Protein AF-A0A810NI37-F1 (afdb_monomer)

Secondary structure (DSSP, 8-state):
--HHHHHHHHHHHHHHHH-GGGB-SS---HHHHHHHHIIIIIHH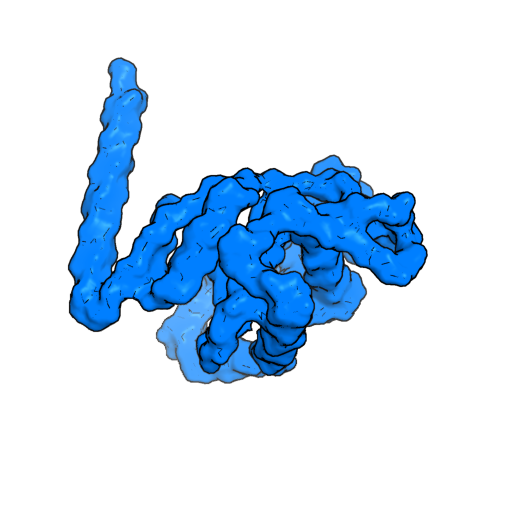HHHHH-HHHHHHHHHHHHTTHHHHHHHHHHHHHHHHHHTT--TTT--GGG-EE--SS--TT--SS-EEHHHHHHHHHHIIIIIS---HHHHHHHTTTB-HHHHHHTHHHHHHIIIII--TTTSHHHHHHHHHHHHHHTS---SS-GGGHHHHTTTTS-SEEEES-HHHHHHHHHHGGG-SS---EEEEPPSTTHHHHHHHHHHHHHHHHHHHHHHTT--

pLDDT: mean 89.7, std 9.44, range [50.38, 98.44]

Sequence (263 aa):
MPEAFVEAEDLRGEITRLHPEWLVARPDTRDWHQNRSDWLSGFWRRVRRETDSMAKIVSKVDNGALDRARGESKVARSTARELGHTMQALRLETARAWYTHEVDGWDGEPFDAWRGFGEVHWRQALIQRQSQTALDWLEPWVDLNRVRAEHPGWIAFWTRECLMERLPREWLRWAMSEVQALRKVTPGTPVDNQIATYLIDYDVFVTGDRAFAECVEVIRPHSPASLATTSVSPAGDGAVDHLLGLFEKSARQQHERCQLLVP

Radius of gyration: 20.42 Å; Cα contacts (8 Å, |Δi|>4): 264; chains: 1; bounding box: 56×49×49 Å

Solvent-accessible surface area (backbone atoms only — not comparable to full-atom values): 14800 Å² total; per-residue (Å²): 132,59,61,59,48,59,47,35,49,31,51,49,53,48,38,57,73,77,42,55,85,39,41,41,95,77,54,68,52,65,65,42,52,49,51,51,51,31,63,76,44,51,50,57,52,42,44,74,75,37,44,73,61,43,52,54,51,52,60,58,70,47,68,59,48,69,59,50,44,48,51,52,46,52,50,49,25,50,53,38,54,76,71,64,56,42,91,88,68,60,50,79,90,75,37,64,36,71,74,97,59,96,51,73,45,59,91,84,65,74,26,53,34,45,32,55,52,44,46,54,53,50,41,40,24,60,76,66,57,72,27,68,70,47,36,61,60,35,50,41,49,36,35,63,66,54,44,60,75,39,43,34,56,55,40,29,39,40,60,67,67,62,51,60,74,56,32,43,43,52,43,39,37,42,53,42,48,59,54,54,30,71,48,81,88,58,95,67,66,74,66,57,44,57,61,52,46,50,32,66,80,40,74,67,41,79,37,74,51,60,70,60,50,54,47,51,63,68,47,52,89,72,48,74,54,71,62,27,48,77,41,77,42,58,76,70,76,55,29,57,60,50,51,54,54,49,51,54,52,50,53,50,54,51,50,53,54,57,59,76,72,61,134

Foldseek 3Di:
DALLQVLLVLVLVLCCVPPVVQWDPQFDCPLVVVVVVCVVPVLVVCCVVPVVVSVVVVVVVCVCVQVVLVVVLQVLLVVCVVVVHDLVNDDQPPAWDFDPDDDQLDPRDIARPLLVQVLVVCCCCQVVVVPPSNCSNNVSTGNSVVCNVVVSVSVNCSRPNDDCLSSLLSSQLVQLSNLSSNDPDDVPTSCCSSVRSCQQVDQADEECDPSSLVSCVSCQVVGSGHGHDYDHADDDPSNVVVVVVVVVVVVVVVVVVVVVPDD

Mean predicted aligned error: 5.94 Å

Structure (mmCIF, N/CA/C/O backbone):
data_AF-A0A810NI37-F1
#
_entry.id   AF-A0A810NI37-F1
#
loop_
_atom_site.group_PDB
_atom_site.id
_atom_site.type_symbol
_atom_site.label_atom_id
_atom_site.label_alt_id
_atom_site.label_comp_id
_atom_site.label_asym_id
_atom_site.label_entity_id
_atom_site.label_seq_id
_atom_site.pdbx_PDB_ins_code
_atom_site.Cartn_x
_atom_site.Cartn_y
_atom_site.Cartn_z
_atom_site.occupancy
_atom_site.B_iso_or_equiv
_atom_site.auth_seq_id
_atom_site.auth_comp_id
_atom_site.auth_asym_id
_atom_site.auth_atom_id
_atom_site.pdbx_PDB_model_num
ATOM 1 N N . MET A 1 1 ? -5.753 -11.873 6.466 1.00 84.00 1 MET A N 1
ATOM 2 C CA . MET A 1 1 ? -4.414 -11.910 5.829 1.00 84.00 1 MET A CA 1
ATOM 3 C C . MET A 1 1 ? -3.649 -10.668 6.263 1.00 84.00 1 MET A C 1
ATOM 5 O O . MET A 1 1 ? -4.343 -9.766 6.713 1.00 84.00 1 MET A O 1
ATOM 9 N N . PRO A 1 2 ? -2.303 -10.628 6.220 1.00 87.25 2 PRO A N 1
ATOM 10 C CA . PRO A 1 2 ? -1.564 -9.392 6.475 1.00 87.25 2 PRO A CA 1
ATOM 11 C C . PRO A 1 2 ? -1.761 -8.392 5.326 1.00 87.25 2 PRO A C 1
ATOM 13 O O . PRO A 1 2 ? -2.183 -8.769 4.232 1.00 87.25 2 PRO A O 1
ATOM 16 N N . GLU A 1 3 ? -1.430 -7.130 5.565 1.00 89.06 3 GLU A N 1
ATOM 17 C CA . GLU A 1 3 ? -1.641 -6.009 4.647 1.00 89.06 3 GLU A CA 1
ATOM 18 C C . GLU A 1 3 ? -0.725 -6.157 3.436 1.00 89.06 3 GLU A C 1
ATOM 20 O O . GLU A 1 3 ? -1.176 -6.120 2.294 1.00 89.06 3 GLU A O 1
ATOM 25 N N . ALA A 1 4 ? 0.536 -6.515 3.699 1.00 90.69 4 ALA A N 1
ATOM 26 C CA . ALA A 1 4 ? 1.530 -6.786 2.675 1.00 90.69 4 ALA A CA 1
ATOM 27 C C . ALA A 1 4 ? 1.094 -7.908 1.721 1.00 90.69 4 ALA A C 1
ATOM 29 O O . ALA A 1 4 ? 1.493 -7.903 0.564 1.00 90.69 4 ALA A O 1
ATOM 30 N N . PHE A 1 5 ? 0.263 -8.856 2.178 1.00 94.06 5 PHE A N 1
ATOM 31 C CA . PHE A 1 5 ? -0.294 -9.888 1.302 1.00 94.06 5 PHE A CA 1
ATOM 32 C C . PHE A 1 5 ? -1.334 -9.313 0.342 1.00 94.06 5 PHE A C 1
ATOM 34 O O . PHE A 1 5 ? -1.270 -9.577 -0.851 1.00 94.06 5 PHE A O 1
ATOM 41 N N . VAL A 1 6 ? -2.316 -8.561 0.846 1.00 94.31 6 VAL A N 1
ATOM 42 C CA . VAL A 1 6 ? -3.407 -8.061 -0.009 1.00 94.31 6 VAL A CA 1
ATOM 43 C C . VAL A 1 6 ? -2.916 -7.004 -0.997 1.00 94.31 6 VAL A C 1
ATOM 45 O O . VAL A 1 6 ? -3.396 -6.937 -2.120 1.00 94.31 6 VAL A O 1
ATOM 48 N N . GLU A 1 7 ? -1.904 -6.231 -0.622 1.00 95.00 7 GLU A N 1
ATOM 49 C CA . GLU A 1 7 ? -1.256 -5.270 -1.519 1.00 95.00 7 GLU A CA 1
ATOM 50 C C . GLU A 1 7 ? -0.345 -5.947 -2.539 1.00 95.00 7 GLU A C 1
ATOM 52 O O . GLU A 1 7 ? -0.325 -5.552 -3.703 1.00 95.00 7 GLU A O 1
ATOM 57 N N . ALA A 1 8 ? 0.374 -6.997 -2.125 1.00 96.44 8 ALA A N 1
ATOM 58 C CA . ALA A 1 8 ? 1.094 -7.857 -3.053 1.00 96.44 8 ALA A CA 1
ATOM 59 C C . ALA A 1 8 ? 0.143 -8.467 -4.087 1.00 96.44 8 ALA A C 1
ATOM 61 O O . ALA A 1 8 ? 0.497 -8.551 -5.257 1.00 96.44 8 ALA A O 1
ATOM 62 N N . GLU A 1 9 ? -1.067 -8.863 -3.693 1.00 96.75 9 GLU A N 1
ATOM 63 C CA . GLU A 1 9 ? -2.060 -9.392 -4.629 1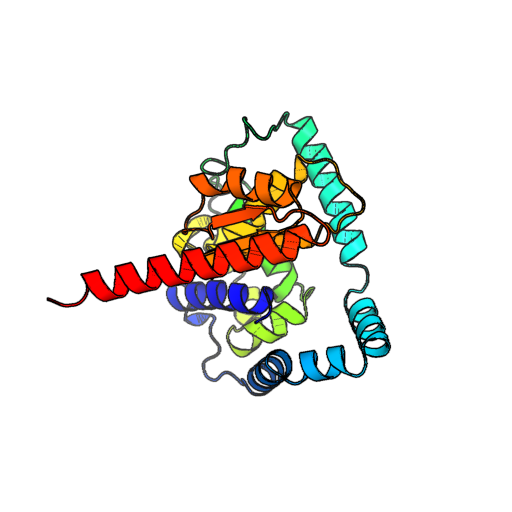.00 96.75 9 GLU A CA 1
ATOM 64 C C . GLU A 1 9 ? -2.543 -8.337 -5.637 1.00 96.75 9 GLU A C 1
ATOM 66 O O . GLU A 1 9 ? -2.630 -8.659 -6.824 1.00 96.75 9 GLU A O 1
ATOM 71 N N . ASP A 1 10 ? -2.785 -7.091 -5.210 1.00 97.75 10 ASP A N 1
ATOM 72 C CA . ASP A 1 10 ? -3.121 -5.985 -6.123 1.00 97.75 10 ASP A CA 1
ATOM 73 C C . ASP A 1 10 ? -1.982 -5.747 -7.132 1.00 97.75 10 ASP A C 1
ATOM 75 O O . ASP A 1 10 ? -2.203 -5.754 -8.348 1.00 97.75 10 ASP A O 1
ATOM 79 N N . LEU A 1 11 ? -0.740 -5.622 -6.643 1.00 98.12 11 LEU A N 1
ATOM 80 C CA . LEU A 1 11 ? 0.432 -5.4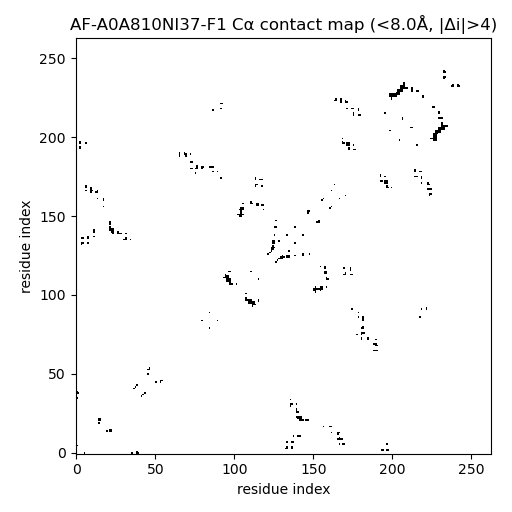08 -7.494 1.00 98.12 11 LEU A CA 1
ATOM 81 C C . LEU A 1 11 ? 0.676 -6.588 -8.442 1.00 98.12 11 LEU A C 1
ATOM 83 O O . LEU A 1 11 ? 0.909 -6.388 -9.632 1.00 98.12 11 LEU A O 1
ATOM 87 N N . ARG A 1 12 ? 0.584 -7.826 -7.948 1.00 98.06 12 ARG A N 1
ATOM 88 C CA . ARG A 1 12 ? 0.709 -9.039 -8.766 1.00 98.06 12 ARG A CA 1
ATOM 89 C C . ARG A 1 12 ? -0.361 -9.076 -9.850 1.00 98.06 12 ARG A C 1
ATOM 91 O O . ARG A 1 12 ? -0.058 -9.454 -10.982 1.00 98.06 12 ARG A O 1
ATOM 98 N N . GLY A 1 13 ? -1.597 -8.709 -9.515 1.00 98.31 13 GLY A N 1
ATOM 99 C CA . GLY A 1 13 ? -2.700 -8.621 -10.466 1.00 98.31 13 GLY A CA 1
ATOM 100 C C . GLY A 1 13 ? -2.400 -7.635 -11.592 1.00 98.31 13 GLY A C 1
ATOM 101 O O . GLY A 1 13 ? -2.583 -7.966 -12.765 1.00 98.31 13 GLY A O 1
ATOM 102 N N . GLU A 1 14 ? -1.867 -6.465 -11.250 1.00 98.44 14 GLU A N 1
ATOM 103 C CA . GLU A 1 14 ? -1.536 -5.435 -12.232 1.00 98.44 14 GLU A CA 1
ATOM 104 C C . GLU A 1 14 ? -0.299 -5.788 -13.077 1.00 98.44 14 GLU A C 1
ATOM 106 O O . GLU A 1 14 ? -0.329 -5.624 -14.297 1.00 98.44 14 GLU A O 1
ATOM 111 N N . ILE A 1 15 ? 0.740 -6.384 -12.479 1.00 98.44 15 ILE A N 1
ATOM 112 C CA . ILE A 1 15 ? 1.892 -6.939 -13.216 1.00 98.44 15 ILE A CA 1
ATOM 113 C C . ILE A 1 15 ? 1.429 -8.028 -14.183 1.00 98.44 15 ILE A C 1
ATOM 115 O O . ILE A 1 15 ? 1.815 -8.022 -15.344 1.00 98.44 15 ILE A O 1
ATOM 119 N N . THR A 1 16 ? 0.550 -8.935 -13.749 1.00 98.38 16 THR A N 1
ATOM 120 C CA . THR A 1 16 ? 0.019 -10.000 -14.618 1.00 98.38 16 THR A CA 1
ATOM 121 C C . THR A 1 16 ? -0.686 -9.434 -15.851 1.00 98.38 16 THR A C 1
ATOM 123 O O . THR A 1 16 ? -0.651 -10.044 -16.919 1.00 98.38 16 THR A O 1
ATOM 126 N N . ARG A 1 17 ? -1.337 -8.275 -15.709 1.00 98.38 17 ARG A N 1
ATOM 127 C CA . ARG A 1 17 ? -2.066 -7.609 -16.788 1.00 98.38 17 ARG A CA 1
ATOM 128 C C . ARG A 1 17 ? -1.142 -6.893 -17.774 1.00 98.38 17 ARG A C 1
ATOM 130 O O . ARG A 1 17 ? -1.424 -6.928 -18.969 1.00 98.38 17 ARG A O 1
ATOM 137 N N . LEU A 1 18 ? -0.124 -6.195 -17.273 1.00 98.31 18 LEU A N 1
ATOM 138 C CA . LEU A 1 18 ? 0.718 -5.292 -18.067 1.00 98.31 18 LEU A CA 1
ATOM 139 C C . LEU A 1 18 ? 2.035 -5.925 -18.515 1.00 98.31 18 LEU A C 1
ATOM 141 O O . LEU A 1 18 ? 2.408 -5.774 -19.672 1.00 98.31 18 LEU A O 1
ATOM 145 N N . HIS A 1 19 ? 2.679 -6.673 -17.621 1.00 97.81 19 HIS A N 1
ATOM 146 C CA . HIS A 1 19 ? 3.993 -7.281 -17.820 1.00 97.81 19 HIS A CA 1
ATOM 147 C C . HIS A 1 19 ? 3.977 -8.777 -17.484 1.00 97.81 19 HIS A C 1
ATOM 149 O O . HIS A 1 19 ? 4.653 -9.224 -16.548 1.00 97.81 19 HIS A O 1
ATOM 155 N N . PRO A 1 20 ? 3.200 -9.601 -18.214 1.00 97.69 20 PRO A N 1
ATOM 156 C CA . PRO A 1 20 ? 3.200 -11.048 -18.007 1.00 97.69 20 PRO A CA 1
ATOM 157 C C . PRO A 1 20 ? 4.595 -11.670 -18.190 1.00 97.69 20 PRO A C 1
ATOM 159 O O . PRO A 1 20 ? 4.879 -12.726 -17.627 1.00 97.69 20 PRO A O 1
ATOM 162 N N . GLU A 1 21 ? 5.488 -11.022 -18.937 1.00 97.38 21 GLU A N 1
ATOM 163 C CA . GLU A 1 21 ? 6.889 -11.401 -19.084 1.00 97.38 21 GLU A CA 1
ATOM 164 C C . GLU A 1 21 ? 7.692 -11.312 -17.781 1.00 97.38 21 GLU A C 1
ATOM 166 O O . GLU A 1 21 ? 8.689 -12.022 -17.654 1.00 97.38 21 GLU A O 1
ATOM 171 N N . TRP A 1 22 ? 7.273 -10.514 -16.796 1.00 98.00 22 TRP A N 1
ATOM 172 C CA . TRP A 1 22 ? 7.909 -10.463 -15.474 1.00 98.00 22 TRP A CA 1
ATOM 173 C C . TRP A 1 22 ? 7.471 -11.603 -14.556 1.00 98.00 22 TRP A C 1
ATOM 175 O O . TRP A 1 22 ? 7.992 -11.726 -13.451 1.00 98.00 22 TRP A O 1
ATOM 185 N N . LEU A 1 23 ? 6.525 -12.446 -14.971 1.00 98.19 23 LEU A N 1
ATOM 186 C CA . LEU A 1 23 ? 6.057 -13.552 -14.147 1.00 98.19 23 LEU A CA 1
ATOM 187 C C . LEU A 1 23 ? 6.980 -14.770 -14.239 1.00 98.19 23 LEU A C 1
ATOM 189 O O . LEU A 1 23 ? 7.476 -15.146 -15.304 1.00 98.19 23 LEU A O 1
ATOM 193 N N . VAL A 1 24 ? 7.142 -15.455 -13.108 1.00 97.75 24 VAL A N 1
ATOM 194 C CA . VAL A 1 24 ? 7.826 -16.748 -13.051 1.00 97.75 24 VAL A CA 1
ATOM 195 C C . VAL A 1 24 ? 6.930 -17.800 -13.710 1.00 97.75 24 VAL A C 1
ATOM 197 O O . VAL A 1 24 ? 5.846 -18.106 -13.222 1.00 97.75 24 VAL A O 1
ATOM 200 N N . ALA A 1 25 ? 7.392 -18.407 -14.807 1.00 95.81 25 ALA A N 1
ATOM 201 C CA . ALA A 1 25 ? 6.593 -19.373 -15.572 1.00 95.81 25 ALA A CA 1
ATOM 202 C C . ALA A 1 25 ? 6.178 -20.626 -14.769 1.00 95.81 25 ALA A C 1
ATOM 204 O O . ALA A 1 25 ? 5.170 -21.263 -15.076 1.00 95.81 25 ALA A O 1
ATOM 205 N N . ARG A 1 26 ? 6.981 -21.016 -13.771 1.00 96.12 26 ARG A N 1
ATOM 206 C CA . ARG A 1 26 ? 6.725 -22.146 -12.864 1.00 96.12 26 ARG A CA 1
ATOM 207 C C . ARG A 1 26 ? 7.079 -21.736 -11.431 1.00 96.12 26 ARG A C 1
ATOM 209 O O . ARG A 1 26 ? 8.202 -22.000 -11.004 1.00 96.12 26 ARG A O 1
ATOM 216 N N . PRO A 1 27 ? 6.167 -21.051 -10.726 1.00 96.31 27 PRO A N 1
ATOM 217 C CA . PRO A 1 27 ? 6.440 -20.515 -9.399 1.00 96.31 27 PRO A CA 1
ATOM 218 C C . PRO A 1 27 ? 6.606 -21.649 -8.377 1.00 96.31 27 PRO A C 1
ATOM 220 O O . PRO A 1 27 ? 5.827 -22.606 -8.373 1.00 96.31 27 PRO A O 1
ATOM 223 N N . ASP A 1 28 ? 7.601 -21.545 -7.493 1.00 96.12 28 ASP A N 1
ATOM 224 C CA . ASP A 1 28 ? 7.690 -22.400 -6.304 1.00 96.12 28 ASP A CA 1
ATOM 225 C C . ASP A 1 28 ? 6.909 -21.749 -5.162 1.00 96.12 28 ASP A C 1
ATOM 227 O O . ASP A 1 28 ? 7.369 -20.808 -4.520 1.00 96.12 28 ASP A O 1
ATOM 231 N N . THR A 1 29 ? 5.697 -22.239 -4.921 1.00 96.50 29 THR A N 1
ATOM 232 C CA . THR A 1 29 ? 4.759 -21.631 -3.969 1.00 96.50 29 THR A CA 1
ATOM 233 C C . THR A 1 29 ? 4.763 -22.306 -2.600 1.00 96.50 29 THR A C 1
ATOM 235 O O . THR A 1 29 ? 3.882 -22.032 -1.782 1.00 96.50 29 THR A O 1
ATOM 238 N N . ARG A 1 30 ? 5.721 -23.201 -2.314 1.00 96.62 30 ARG A N 1
ATOM 239 C CA . ARG A 1 30 ? 5.747 -23.963 -1.051 1.00 96.62 30 ARG A CA 1
ATOM 240 C C . ARG A 1 30 ? 5.801 -23.048 0.170 1.00 96.62 30 ARG A C 1
ATOM 242 O O . ARG A 1 30 ? 4.932 -23.154 1.037 1.00 96.62 30 ARG A O 1
ATOM 249 N N . ASP A 1 31 ? 6.750 -22.117 0.193 1.00 93.88 31 ASP A N 1
ATOM 250 C CA . ASP A 1 31 ? 6.914 -21.177 1.307 1.00 93.88 31 ASP A CA 1
ATOM 251 C C . ASP A 1 31 ? 5.742 -20.197 1.387 1.00 93.88 31 ASP A C 1
ATOM 253 O O . ASP A 1 31 ? 5.218 -19.944 2.469 1.00 93.88 31 ASP A O 1
ATOM 257 N N . TRP A 1 32 ? 5.224 -19.747 0.241 1.00 95.00 32 TRP A N 1
ATOM 258 C CA . TRP A 1 32 ? 4.013 -18.924 0.179 1.00 95.00 32 TRP A CA 1
ATOM 259 C C . TRP A 1 32 ? 2.812 -19.621 0.839 1.00 95.00 32 TRP A C 1
ATOM 261 O O . TRP A 1 32 ? 2.116 -19.036 1.675 1.00 95.00 32 TRP A O 1
ATOM 271 N N . HIS A 1 33 ? 2.572 -20.898 0.516 1.00 95.44 33 HIS A N 1
ATOM 272 C CA . HIS A 1 33 ? 1.480 -21.678 1.104 1.00 95.44 33 HIS A CA 1
ATOM 273 C C . HIS A 1 33 ? 1.700 -21.926 2.595 1.00 95.44 33 HIS A C 1
ATOM 275 O O . HIS A 1 33 ? 0.744 -21.847 3.374 1.00 95.44 33 HIS A O 1
ATOM 281 N N . GLN A 1 34 ? 2.943 -22.197 2.992 1.00 95.31 34 GLN A N 1
ATOM 282 C CA . GLN A 1 34 ? 3.316 -22.384 4.387 1.00 95.31 34 GLN A CA 1
ATOM 283 C C . GLN A 1 34 ? 3.070 -21.106 5.199 1.00 95.31 34 GLN A C 1
ATOM 285 O O . GLN A 1 34 ? 2.385 -21.164 6.222 1.00 95.31 34 GLN A O 1
ATOM 290 N N . ASN A 1 35 ? 3.532 -19.955 4.709 1.00 93.69 35 ASN A N 1
ATOM 291 C CA . ASN A 1 35 ? 3.336 -18.645 5.330 1.00 93.69 35 ASN A CA 1
ATOM 292 C C . ASN A 1 35 ? 1.852 -18.290 5.424 1.00 93.69 35 ASN A C 1
ATOM 294 O O . ASN A 1 35 ? 1.373 -17.863 6.474 1.00 93.69 35 ASN A O 1
ATOM 298 N N . ARG A 1 36 ? 1.080 -18.529 4.357 1.00 94.38 36 ARG A N 1
ATOM 299 C CA . ARG A 1 36 ? -0.370 -18.294 4.357 1.00 94.38 36 ARG A CA 1
ATOM 300 C C . ARG A 1 36 ? -1.092 -19.173 5.377 1.00 94.38 36 ARG A C 1
ATOM 302 O O . ARG A 1 36 ? -1.940 -18.680 6.118 1.00 94.38 36 ARG A O 1
ATOM 309 N N . SER A 1 37 ? -0.778 -20.465 5.421 1.00 94.69 37 SER A N 1
ATOM 310 C CA . SER A 1 37 ? -1.365 -21.410 6.380 1.00 94.69 37 SER A CA 1
ATOM 311 C C . SER A 1 37 ? -1.034 -21.030 7.826 1.00 94.69 37 SER A C 1
ATOM 313 O O . SER A 1 37 ? -1.914 -21.015 8.699 1.00 94.69 37 SER A O 1
ATOM 315 N N . ASP A 1 38 ? 0.226 -20.665 8.070 1.00 94.44 38 ASP A N 1
ATOM 316 C CA . ASP A 1 38 ? 0.683 -20.222 9.378 1.00 94.44 38 ASP A CA 1
ATOM 317 C C . ASP A 1 38 ? -0.011 -18.922 9.796 1.00 94.44 38 ASP A C 1
ATOM 319 O O . ASP A 1 38 ? -0.557 -18.858 10.897 1.00 94.44 38 ASP A O 1
ATOM 323 N N . TRP A 1 39 ? -0.120 -17.933 8.906 1.00 92.44 39 TRP A N 1
ATOM 324 C CA . TRP A 1 39 ? -0.838 -16.692 9.196 1.00 92.44 39 TRP A CA 1
ATOM 325 C C . TRP A 1 39 ? -2.316 -16.924 9.508 1.00 92.44 39 TRP A C 1
ATOM 327 O O . TRP A 1 39 ? -2.866 -16.292 10.403 1.00 92.44 39 TRP A O 1
ATOM 337 N N . LEU A 1 40 ? -2.988 -17.825 8.792 1.00 92.56 40 LEU A N 1
ATOM 338 C CA . LEU A 1 40 ? -4.412 -18.092 9.011 1.00 92.56 40 LEU A CA 1
ATOM 339 C C . LEU A 1 40 ? -4.694 -18.840 10.319 1.00 92.56 40 LEU A C 1
ATOM 341 O O . LEU A 1 40 ? -5.833 -18.831 10.785 1.00 92.56 40 LEU A O 1
ATOM 345 N N . SER A 1 41 ? -3.700 -19.502 10.919 1.00 92.00 41 SER A N 1
ATOM 346 C CA . SER A 1 41 ? -3.949 -20.351 12.088 1.00 92.00 41 SER A CA 1
ATOM 347 C C . SER A 1 41 ? -2.789 -20.445 13.080 1.00 92.00 41 SER A C 1
ATOM 349 O O . SER A 1 41 ? -2.980 -20.190 14.273 1.00 92.00 41 SER A O 1
ATOM 351 N N . GLY A 1 42 ? -1.600 -20.835 12.621 1.00 92.19 42 GLY A N 1
ATOM 352 C CA . GLY A 1 42 ? -0.440 -21.134 13.455 1.00 92.19 42 GLY A CA 1
ATOM 353 C C . GLY A 1 42 ? 0.051 -19.925 14.246 1.00 92.19 42 GLY A C 1
ATOM 354 O O . GLY A 1 42 ? 0.158 -20.005 15.472 1.00 92.19 42 GLY A O 1
ATOM 355 N N . PHE A 1 43 ? 0.264 -18.797 13.571 1.00 91.56 43 PHE A N 1
ATOM 356 C CA . PHE A 1 43 ? 0.707 -17.542 14.170 1.00 91.56 43 PHE A CA 1
ATOM 357 C C . PHE A 1 43 ? -0.226 -17.092 15.295 1.00 91.56 43 PHE A C 1
ATOM 359 O O . PHE A 1 43 ? 0.213 -16.941 16.434 1.00 91.56 43 PHE A O 1
ATOM 366 N N . TRP A 1 44 ? -1.530 -16.982 15.029 1.00 92.69 44 TRP A N 1
ATOM 367 C CA . TRP A 1 44 ? -2.507 -16.541 16.033 1.00 92.69 44 TRP A CA 1
ATOM 368 C C . TRP A 1 44 ? -2.632 -17.506 17.209 1.00 92.69 44 TRP A C 1
ATOM 370 O O . TRP A 1 44 ? -2.823 -17.084 18.350 1.00 92.69 44 TRP A O 1
ATOM 380 N N . ARG A 1 45 ? -2.472 -18.812 16.965 1.00 93.81 45 ARG A N 1
ATOM 381 C CA . ARG A 1 45 ? -2.426 -19.805 18.041 1.00 93.81 45 ARG A CA 1
ATOM 382 C C . ARG A 1 45 ? -1.210 -19.595 18.943 1.00 93.81 45 ARG A C 1
ATOM 384 O O . ARG A 1 45 ? -1.365 -19.702 20.159 1.00 93.81 45 ARG A O 1
ATOM 391 N N . ARG A 1 46 ? -0.037 -19.294 18.372 1.00 94.69 46 ARG A N 1
ATOM 392 C CA . ARG A 1 46 ? 1.176 -18.970 19.140 1.00 94.69 46 ARG A CA 1
ATOM 393 C C . ARG A 1 46 ? 1.015 -17.659 19.896 1.00 94.69 46 ARG A C 1
ATOM 395 O O . ARG A 1 46 ? 1.232 -17.652 21.097 1.00 94.69 46 ARG A O 1
ATOM 402 N N . VAL A 1 47 ? 0.525 -16.597 19.255 1.00 92.62 47 VAL A N 1
ATOM 403 C CA . VAL A 1 47 ? 0.249 -15.308 19.920 1.00 92.62 47 VAL A CA 1
ATOM 404 C C . VAL A 1 47 ? -0.683 -15.487 21.117 1.00 92.62 47 VAL A C 1
ATOM 406 O O . VAL A 1 47 ? -0.424 -14.931 22.174 1.00 92.62 47 VAL A O 1
ATOM 409 N N . ARG A 1 48 ? -1.725 -16.318 20.994 1.00 92.56 48 ARG A N 1
ATOM 410 C CA . ARG A 1 48 ? -2.664 -16.589 22.092 1.00 92.56 48 ARG A CA 1
ATOM 411 C C . ARG A 1 48 ? -2.052 -17.380 23.255 1.00 92.56 48 ARG A C 1
ATOM 413 O O . ARG A 1 48 ? -2.520 -17.242 24.381 1.00 92.56 48 ARG A O 1
ATOM 420 N N . ARG A 1 49 ? -1.101 -18.279 22.988 1.00 94.69 49 ARG A N 1
ATOM 421 C CA . ARG A 1 49 ? -0.541 -19.208 23.992 1.00 94.69 49 ARG A CA 1
ATOM 422 C C . ARG A 1 49 ? 0.784 -18.733 24.586 1.00 94.69 49 ARG A C 1
ATOM 424 O O . ARG A 1 49 ? 1.101 -19.093 25.711 1.00 94.69 49 ARG A O 1
ATOM 431 N N . GLU A 1 50 ? 1.546 -17.958 23.826 1.00 94.44 50 GLU A N 1
ATOM 432 C CA . GLU A 1 50 ? 2.943 -17.601 24.080 1.00 94.44 50 GLU A CA 1
ATOM 433 C C . GLU A 1 50 ? 3.164 -16.093 23.861 1.00 94.44 50 GLU A C 1
ATOM 435 O O . GLU A 1 50 ? 4.146 -15.679 23.241 1.00 94.44 50 GLU A O 1
ATOM 440 N N . THR A 1 51 ? 2.236 -15.264 24.352 1.00 92.06 51 THR A N 1
ATOM 441 C CA . THR A 1 51 ? 2.169 -13.813 24.102 1.00 92.06 51 THR A CA 1
ATOM 442 C C . THR A 1 51 ? 3.514 -13.105 24.275 1.00 92.06 51 THR A C 1
ATOM 444 O O . THR A 1 51 ? 3.976 -12.439 23.352 1.00 92.06 51 THR A O 1
ATOM 447 N N . ASP A 1 52 ? 4.187 -13.295 25.414 1.00 92.44 52 ASP A N 1
ATOM 448 C CA . ASP A 1 52 ? 5.447 -12.602 25.721 1.00 92.44 52 ASP A CA 1
ATOM 449 C C . ASP A 1 52 ? 6.604 -13.037 24.813 1.00 92.44 52 ASP A C 1
ATOM 451 O O . ASP A 1 52 ? 7.476 -12.238 24.464 1.00 92.44 52 ASP A O 1
ATOM 455 N N . SER A 1 53 ? 6.628 -14.314 24.424 1.00 90.56 53 SER A N 1
ATOM 456 C CA . SER A 1 53 ? 7.635 -14.850 23.503 1.00 90.56 53 SER A CA 1
ATOM 457 C C . SER A 1 53 ? 7.425 -14.279 22.103 1.00 90.56 53 SER A C 1
ATOM 459 O O . SER A 1 53 ? 8.355 -13.749 21.491 1.00 90.56 53 SER A O 1
ATOM 461 N N . MET A 1 54 ? 6.176 -14.294 21.634 1.00 90.88 54 MET A N 1
ATOM 462 C CA . MET A 1 54 ? 5.806 -13.737 20.338 1.00 90.88 54 MET A CA 1
ATOM 463 C C . MET A 1 54 ? 6.044 -12.229 20.273 1.00 90.88 54 MET A C 1
ATOM 465 O O . MET A 1 54 ? 6.573 -11.756 19.271 1.00 90.88 54 MET A O 1
ATOM 469 N N . ALA A 1 55 ? 5.763 -11.480 21.342 1.00 87.00 55 ALA A N 1
ATOM 470 C CA . ALA A 1 55 ? 6.059 -10.051 21.413 1.00 87.00 55 ALA A CA 1
ATOM 471 C C . ALA A 1 55 ? 7.559 -9.763 21.221 1.00 87.00 55 ALA A C 1
ATOM 473 O O . ALA A 1 55 ? 7.929 -8.854 20.478 1.00 87.00 55 ALA A O 1
ATOM 474 N N . LYS A 1 56 ? 8.442 -10.578 21.818 1.00 87.50 56 LYS A N 1
ATOM 475 C CA . LYS A 1 56 ? 9.899 -10.462 21.623 1.00 87.50 56 LYS A CA 1
ATOM 476 C C . LYS A 1 56 ? 10.324 -10.797 20.196 1.00 87.50 56 LYS A C 1
ATOM 478 O O . LYS A 1 56 ? 11.223 -10.146 19.673 1.00 87.50 56 LYS A O 1
ATOM 483 N N . ILE A 1 57 ? 9.716 -11.811 19.578 1.00 85.31 57 ILE A N 1
ATOM 484 C CA . ILE A 1 57 ? 9.999 -12.178 18.183 1.00 85.31 57 ILE A CA 1
ATOM 485 C C . ILE A 1 57 ? 9.590 -11.032 17.257 1.00 85.31 57 ILE A C 1
ATOM 487 O O . ILE A 1 57 ? 10.422 -10.558 16.490 1.00 85.31 57 ILE A O 1
ATOM 491 N N . VAL A 1 58 ? 8.357 -10.536 17.383 1.00 82.69 58 VAL A N 1
ATOM 492 C CA . VAL A 1 58 ? 7.841 -9.425 16.570 1.00 82.69 58 VAL A CA 1
ATOM 493 C C . VAL A 1 58 ? 8.703 -8.175 16.747 1.00 82.69 58 VAL A C 1
ATOM 495 O O . VAL A 1 58 ? 9.118 -7.582 15.760 1.00 82.69 58 VAL A O 1
ATOM 498 N N . SER A 1 59 ? 9.076 -7.830 17.983 1.00 78.19 59 SER A N 1
ATOM 499 C CA . SER A 1 59 ? 9.948 -6.679 18.249 1.00 78.19 59 SER A CA 1
ATOM 500 C C . SER A 1 59 ? 11.344 -6.815 17.626 1.00 78.19 59 SER A C 1
ATOM 502 O O . SER A 1 59 ? 11.918 -5.813 17.209 1.00 78.19 59 SER A O 1
ATOM 504 N N . LYS A 1 60 ? 11.900 -8.031 17.536 1.00 79.19 60 LYS A N 1
ATOM 505 C CA . LYS A 1 60 ? 13.184 -8.270 16.854 1.00 79.19 60 LYS A CA 1
ATOM 506 C C . LYS A 1 60 ? 13.060 -8.174 15.337 1.00 79.19 60 LYS A C 1
ATOM 508 O O . LYS A 1 60 ? 13.970 -7.659 14.697 1.00 79.19 60 LYS A O 1
ATOM 513 N N . VAL A 1 61 ? 11.961 -8.679 14.780 1.00 72.12 61 VAL A N 1
ATOM 514 C CA . VAL A 1 61 ? 11.682 -8.630 13.337 1.00 72.12 61 VAL A CA 1
ATOM 515 C C . VAL A 1 61 ? 11.434 -7.195 12.875 1.00 72.12 61 VAL A C 1
ATOM 517 O O . VAL A 1 61 ? 11.874 -6.827 11.793 1.00 72.12 61 VAL A O 1
ATOM 520 N N . ASP A 1 62 ? 10.811 -6.369 13.718 1.00 70.62 62 ASP A N 1
ATOM 521 C CA . ASP A 1 62 ? 10.564 -4.954 13.434 1.00 70.62 62 ASP A CA 1
ATOM 522 C C . ASP A 1 62 ? 11.867 -4.152 13.217 1.00 70.62 62 ASP A C 1
ATOM 524 O O . ASP A 1 62 ? 11.878 -3.201 12.444 1.00 70.62 62 ASP A O 1
ATOM 528 N N . ASN A 1 63 ? 12.994 -4.561 13.822 1.00 66.12 63 ASN A N 1
ATOM 529 C CA . ASN A 1 63 ? 14.358 -4.077 13.533 1.00 66.12 63 ASN A CA 1
ATOM 530 C C . ASN A 1 63 ? 14.488 -2.545 13.324 1.00 66.12 63 ASN A C 1
ATOM 532 O O . ASN A 1 63 ? 15.146 -2.072 12.395 1.00 66.12 63 ASN A O 1
ATOM 536 N N . GLY A 1 64 ? 13.818 -1.747 14.163 1.00 67.69 64 GLY A N 1
ATOM 537 C CA . GLY A 1 64 ? 13.852 -0.282 14.088 1.00 67.69 64 GLY A CA 1
ATOM 538 C C . GLY A 1 64 ? 13.041 0.333 12.939 1.00 67.69 64 GLY A C 1
ATOM 539 O O . GLY A 1 64 ? 13.173 1.529 12.677 1.00 67.69 64 GLY A O 1
ATOM 540 N N . ALA A 1 65 ? 12.193 -0.437 12.248 1.00 69.25 65 ALA A N 1
ATOM 541 C CA . ALA A 1 65 ? 11.244 0.079 11.261 1.00 69.25 65 ALA A CA 1
ATOM 542 C C . ALA A 1 65 ? 10.311 1.127 11.880 1.00 69.25 65 ALA A C 1
ATOM 544 O O . ALA A 1 65 ? 10.085 2.167 11.268 1.00 69.25 65 ALA A O 1
ATOM 545 N N . LEU A 1 66 ? 9.881 0.931 13.130 1.00 69.69 66 LEU A N 1
ATOM 546 C CA . LEU A 1 66 ? 9.118 1.931 13.878 1.00 69.69 66 LEU A CA 1
ATOM 547 C C . LEU A 1 66 ? 9.838 3.274 14.035 1.00 69.69 66 LEU A C 1
ATOM 549 O O . LEU A 1 66 ? 9.231 4.332 13.851 1.00 69.69 66 LEU A O 1
ATOM 553 N N . ASP A 1 67 ? 11.126 3.259 14.366 1.00 71.56 67 ASP A N 1
ATOM 554 C CA . ASP A 1 67 ? 11.889 4.494 14.545 1.00 71.56 67 ASP A CA 1
ATOM 555 C C . ASP A 1 67 ? 12.178 5.181 13.205 1.00 71.56 67 ASP A C 1
ATOM 557 O O . ASP A 1 67 ? 12.109 6.411 13.125 1.00 71.56 67 ASP A O 1
ATOM 561 N N . ARG A 1 68 ? 12.397 4.404 12.132 1.00 73.38 68 ARG A N 1
ATOM 562 C CA . ARG A 1 68 ? 12.477 4.928 10.758 1.00 73.38 68 ARG A CA 1
ATOM 563 C C . ARG A 1 68 ? 11.167 5.581 10.325 1.00 73.38 68 ARG A C 1
ATOM 565 O O . ARG A 1 68 ? 11.183 6.753 9.959 1.00 73.38 68 ARG A O 1
ATOM 572 N N . ALA A 1 69 ? 10.037 4.895 10.494 1.00 72.62 69 ALA A N 1
ATOM 573 C CA . ALA A 1 69 ? 8.710 5.414 10.164 1.00 72.62 69 ALA A CA 1
ATOM 574 C C . ALA A 1 69 ? 8.386 6.706 10.939 1.00 72.62 69 ALA A C 1
ATOM 576 O O . ALA A 1 69 ? 7.807 7.650 10.397 1.00 72.62 69 ALA A O 1
ATOM 577 N N . ARG A 1 70 ? 8.813 6.805 12.208 1.00 71.56 70 ARG A N 1
ATOM 578 C CA . ARG A 1 70 ? 8.718 8.049 12.995 1.00 71.56 70 ARG A CA 1
ATOM 579 C C . ARG A 1 70 ? 9.593 9.166 12.431 1.00 71.56 70 ARG A C 1
ATOM 581 O O . ARG A 1 70 ? 9.173 10.324 12.454 1.00 71.56 70 ARG A O 1
ATOM 588 N N . GLY A 1 71 ? 10.804 8.847 11.980 1.00 75.25 71 GLY A N 1
ATOM 589 C CA . GLY A 1 71 ? 11.708 9.790 11.322 1.00 75.25 71 GLY A CA 1
ATOM 590 C C . GLY A 1 71 ? 11.109 10.341 10.029 1.00 75.25 71 GLY A C 1
ATOM 591 O O . GLY A 1 71 ? 10.984 11.555 9.880 1.00 75.25 71 GLY A O 1
ATOM 592 N N . GLU A 1 72 ? 10.650 9.453 9.153 1.00 78.00 72 GLU A N 1
ATOM 593 C CA . GLU A 1 72 ? 9.997 9.786 7.882 1.00 78.00 72 GLU A CA 1
ATOM 594 C C . GLU A 1 72 ? 8.742 10.639 8.101 1.00 78.00 72 GLU A C 1
ATOM 596 O O . GLU A 1 72 ? 8.597 11.693 7.484 1.00 78.00 72 GLU A O 1
ATOM 601 N N . SER A 1 73 ? 7.901 10.277 9.075 1.00 75.12 73 SER A N 1
ATOM 602 C CA . SER A 1 73 ? 6.703 11.053 9.432 1.00 75.12 73 SER A CA 1
ATOM 603 C C . SER A 1 73 ? 7.027 12.482 9.885 1.00 75.12 73 SER A C 1
ATOM 605 O O . SER A 1 73 ? 6.280 13.420 9.600 1.00 75.12 73 SER A O 1
ATOM 607 N N . LYS A 1 74 ? 8.144 12.686 10.601 1.00 77.50 74 LYS A N 1
ATOM 608 C CA . LYS A 1 74 ? 8.586 14.032 11.008 1.00 77.50 74 LYS A CA 1
ATOM 609 C C . LYS A 1 74 ? 9.034 14.863 9.808 1.00 77.50 74 LYS A C 1
ATOM 611 O O . LYS A 1 74 ? 8.696 16.045 9.757 1.00 77.50 74 LYS A O 1
ATOM 616 N N . VAL A 1 75 ? 9.768 14.258 8.874 1.00 81.31 75 VAL A N 1
ATOM 617 C CA . VAL A 1 75 ? 10.224 14.921 7.643 1.00 81.31 75 VAL A CA 1
ATOM 618 C C . VAL A 1 75 ? 9.026 15.292 6.775 1.00 81.31 75 VAL A C 1
ATOM 620 O O . VAL A 1 75 ? 8.857 16.471 6.474 1.00 81.31 75 VAL A O 1
ATOM 623 N N . ALA A 1 76 ? 8.136 14.335 6.491 1.00 79.25 76 ALA A N 1
ATOM 624 C CA . ALA A 1 76 ? 6.920 14.555 5.708 1.00 79.25 76 ALA A CA 1
ATOM 625 C C . ALA A 1 76 ? 6.075 15.703 6.278 1.00 79.25 76 ALA A C 1
ATOM 627 O O . ALA A 1 76 ? 5.607 16.576 5.549 1.00 79.25 76 ALA A O 1
ATOM 628 N N . ARG A 1 77 ? 5.952 15.773 7.609 1.00 79.88 77 ARG A N 1
ATOM 629 C CA . ARG A 1 77 ? 5.265 16.877 8.280 1.00 79.88 77 ARG A CA 1
ATOM 630 C C . ARG A 1 77 ? 5.964 18.229 8.124 1.00 79.88 77 ARG A C 1
ATOM 632 O O . ARG A 1 77 ? 5.273 19.243 8.012 1.00 79.88 77 ARG A O 1
ATOM 639 N N . SER A 1 78 ? 7.296 18.277 8.194 1.00 81.31 78 SER A N 1
ATOM 640 C CA . SER A 1 78 ? 8.045 19.525 7.968 1.00 81.31 78 SER A CA 1
ATOM 641 C C . SER A 1 78 ? 7.784 20.036 6.560 1.00 81.31 78 SER A C 1
ATOM 643 O O . SER A 1 78 ? 7.336 21.166 6.393 1.00 81.31 78 SER A O 1
ATOM 645 N N . THR A 1 79 ? 7.925 19.152 5.572 1.00 80.44 79 THR A N 1
ATOM 646 C CA . THR A 1 79 ? 7.678 19.458 4.164 1.00 80.44 79 THR A CA 1
ATOM 647 C C . THR A 1 79 ? 6.243 19.927 3.935 1.00 80.44 79 THR A C 1
ATOM 649 O O . THR A 1 79 ? 6.029 20.979 3.342 1.00 80.44 79 THR A O 1
ATOM 652 N N . ALA A 1 80 ? 5.246 19.225 4.479 1.00 80.56 80 ALA A N 1
ATOM 653 C CA . ALA A 1 80 ? 3.848 19.622 4.333 1.00 80.56 80 ALA A CA 1
ATOM 654 C C . ALA A 1 80 ? 3.556 21.011 4.934 1.00 80.56 80 ALA A C 1
ATOM 656 O O . ALA A 1 80 ? 2.771 21.779 4.379 1.00 80.56 80 ALA A O 1
ATOM 657 N N . ARG A 1 81 ? 4.209 21.367 6.049 1.00 80.31 81 ARG A N 1
ATOM 658 C CA . ARG A 1 81 ? 4.098 22.705 6.652 1.00 80.31 81 ARG A CA 1
ATOM 659 C C . ARG A 1 81 ? 4.770 23.783 5.813 1.00 80.31 81 ARG A C 1
ATOM 661 O O . ARG A 1 81 ? 4.194 24.854 5.663 1.00 80.31 81 ARG A O 1
ATOM 668 N N . GLU A 1 82 ? 5.961 23.509 5.293 1.00 81.69 82 GLU A N 1
ATOM 669 C CA . GLU A 1 82 ? 6.703 24.427 4.419 1.00 81.69 82 GLU A CA 1
ATOM 670 C C . GLU A 1 82 ? 5.925 24.726 3.132 1.00 81.69 82 GLU A C 1
ATOM 672 O O . GLU A 1 82 ? 5.899 25.867 2.679 1.00 81.69 82 GLU A O 1
ATOM 677 N N . LEU A 1 83 ? 5.209 23.730 2.604 1.00 78.25 83 LEU A N 1
ATOM 678 C CA . LEU A 1 83 ? 4.329 23.863 1.439 1.00 78.25 83 LEU A CA 1
ATOM 679 C C . LEU A 1 83 ? 2.944 24.455 1.768 1.00 78.25 83 LEU A C 1
ATOM 681 O O . LEU A 1 83 ? 2.125 24.641 0.871 1.00 78.25 83 LEU A O 1
ATOM 685 N N . GLY A 1 84 ? 2.651 24.746 3.041 1.00 77.75 84 GLY A N 1
ATOM 686 C CA . GLY A 1 84 ? 1.364 25.307 3.465 1.00 77.75 84 GLY A CA 1
ATOM 687 C C . GLY A 1 84 ? 0.174 24.353 3.313 1.00 77.75 84 GLY A C 1
ATOM 688 O O . GLY A 1 84 ? -0.972 24.805 3.251 1.00 77.75 84 GLY A O 1
ATOM 689 N N . HIS A 1 85 ? 0.411 23.039 3.249 1.00 81.88 85 HIS A N 1
ATOM 690 C CA . HIS A 1 85 ? -0.656 22.051 3.129 1.00 81.88 85 HIS A CA 1
ATOM 691 C C . HIS A 1 85 ? -1.531 22.034 4.392 1.00 81.88 85 HIS A C 1
ATOM 693 O O . HIS A 1 85 ? -1.055 22.065 5.530 1.00 81.88 85 HIS A O 1
ATOM 699 N N . THR A 1 86 ? -2.844 21.952 4.188 1.00 80.69 86 THR A N 1
ATOM 700 C CA . THR A 1 86 ? -3.852 21.782 5.243 1.00 80.69 86 THR A CA 1
ATOM 701 C C . THR A 1 86 ? -4.845 20.713 4.813 1.00 80.69 86 THR A C 1
ATOM 703 O O . THR A 1 86 ? -4.945 20.414 3.625 1.00 80.69 86 THR A O 1
ATOM 706 N N . MET A 1 87 ? -5.614 20.159 5.755 1.00 78.12 87 MET A N 1
ATOM 707 C CA . MET A 1 87 ? -6.624 19.138 5.437 1.00 78.12 87 MET A CA 1
ATOM 708 C C . MET A 1 87 ? -7.637 19.629 4.392 1.00 78.12 87 MET A C 1
ATOM 710 O O . MET A 1 87 ? -8.094 18.856 3.564 1.00 78.12 87 MET A O 1
ATOM 714 N N . GLN A 1 88 ? -7.967 20.923 4.405 1.00 74.44 88 GLN A N 1
ATOM 715 C CA . GLN A 1 88 ? -8.918 21.544 3.478 1.00 74.44 88 GLN A CA 1
ATOM 716 C C . GLN A 1 88 ? -8.289 21.886 2.115 1.00 74.44 88 GLN A C 1
ATOM 718 O O . GLN A 1 88 ? -8.981 21.964 1.095 1.00 74.44 88 GLN A O 1
ATOM 723 N N . ALA A 1 89 ? -6.975 22.118 2.096 1.00 76.19 89 ALA A N 1
ATOM 724 C CA . ALA A 1 89 ? -6.224 22.465 0.894 1.00 76.19 89 ALA A CA 1
ATOM 725 C C . ALA A 1 89 ? -5.583 21.253 0.208 1.00 76.19 89 ALA A C 1
ATOM 727 O O . ALA A 1 89 ? -5.056 21.409 -0.890 1.00 76.19 89 ALA A O 1
ATOM 728 N N . LEU A 1 90 ? -5.622 20.065 0.819 1.00 80.56 90 LEU A N 1
ATOM 729 C CA . LEU A 1 90 ? -5.075 18.857 0.217 1.00 80.56 90 LEU A CA 1
ATOM 730 C C . LEU A 1 90 ? -5.828 18.547 -1.086 1.00 80.56 90 LEU A C 1
ATOM 732 O O . LEU A 1 90 ? -7.055 18.658 -1.170 1.00 80.56 90 LEU A O 1
ATOM 736 N N . ARG A 1 91 ? -5.075 18.216 -2.133 1.00 83.31 91 ARG A N 1
ATOM 737 C CA . ARG A 1 91 ? -5.604 17.920 -3.468 1.00 83.31 91 ARG A CA 1
ATOM 738 C C . ARG A 1 91 ? -5.122 16.548 -3.903 1.00 83.31 91 ARG A C 1
ATOM 740 O O . ARG A 1 91 ? -4.250 16.441 -4.755 1.00 83.31 91 ARG A O 1
ATOM 747 N N . LEU A 1 92 ? -5.674 15.506 -3.284 1.00 89.06 92 LEU A N 1
ATOM 748 C CA . LEU A 1 92 ? -5.254 14.127 -3.542 1.00 89.06 92 LEU A CA 1
ATOM 749 C C . LEU A 1 92 ? -5.454 13.728 -5.016 1.00 89.06 92 LEU A C 1
ATOM 751 O O . LEU A 1 92 ? -4.582 13.116 -5.614 1.00 89.06 92 LEU A O 1
ATOM 755 N N . GLU A 1 93 ? -6.554 14.153 -5.636 1.00 87.38 93 GLU A N 1
ATOM 756 C CA . GLU A 1 93 ? -6.873 13.831 -7.038 1.00 87.38 93 GLU A CA 1
ATOM 757 C C . GLU A 1 93 ? -5.929 14.473 -8.060 1.00 87.38 93 GLU A C 1
ATOM 759 O O . GLU A 1 93 ? -5.749 13.954 -9.158 1.00 87.38 93 GLU A O 1
ATOM 764 N N . THR A 1 94 ? -5.342 15.625 -7.728 1.00 89.38 94 THR A N 1
ATOM 765 C CA . THR A 1 94 ? -4.491 16.383 -8.655 1.00 89.38 94 THR A CA 1
ATOM 766 C C . THR A 1 94 ? -3.042 16.444 -8.195 1.00 89.38 94 THR A C 1
ATOM 768 O O . THR A 1 94 ? -2.261 17.204 -8.766 1.00 89.38 94 THR A O 1
ATOM 771 N N . ALA A 1 95 ? -2.678 15.697 -7.152 1.00 92.06 95 ALA A N 1
ATOM 772 C CA . ALA A 1 95 ? -1.316 15.649 -6.656 1.00 92.06 95 ALA A CA 1
ATOM 773 C C . ALA A 1 95 ? -0.425 15.001 -7.718 1.00 92.06 95 ALA A C 1
ATOM 775 O O . ALA A 1 95 ? -0.638 13.852 -8.111 1.00 92.06 95 ALA A O 1
ATOM 776 N N . ARG A 1 96 ? 0.577 15.748 -8.184 1.00 94.56 96 ARG A N 1
ATOM 777 C CA . ARG A 1 96 ? 1.547 15.276 -9.173 1.00 94.56 96 ARG A CA 1
ATOM 778 C C . ARG A 1 96 ? 2.934 15.156 -8.558 1.00 94.56 96 ARG A C 1
ATOM 780 O O . ARG A 1 96 ? 3.287 15.921 -7.665 1.00 94.56 96 ARG A O 1
ATOM 787 N N . ALA A 1 97 ? 3.710 14.219 -9.078 1.00 94.50 97 ALA A N 1
ATOM 788 C CA . ALA A 1 97 ? 5.125 14.038 -8.815 1.00 94.50 97 ALA A CA 1
ATOM 789 C C . ALA A 1 97 ? 5.918 14.107 -10.128 1.00 94.50 97 ALA A C 1
ATOM 791 O O . ALA A 1 97 ? 5.368 13.972 -11.224 1.00 94.50 97 ALA A O 1
ATOM 792 N N . TRP A 1 98 ? 7.217 14.345 -9.992 1.00 96.00 98 TRP A N 1
ATOM 793 C CA . TRP A 1 98 ? 8.204 14.341 -11.067 1.00 96.00 98 TRP A CA 1
ATOM 794 C C . TRP A 1 98 ? 9.552 13.916 -10.479 1.00 96.0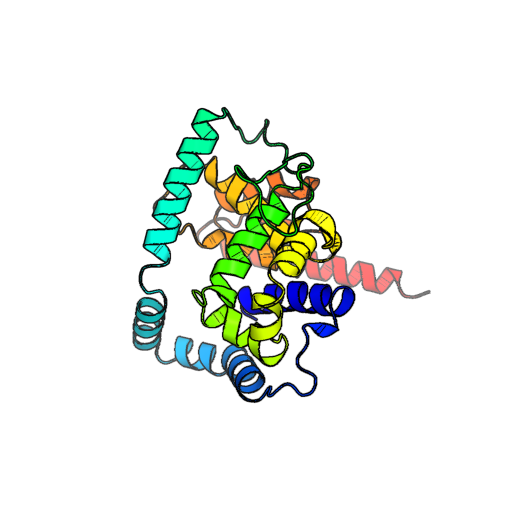0 98 TRP A C 1
ATOM 796 O O . TRP A 1 98 ? 9.809 14.138 -9.291 1.00 96.00 98 TRP A O 1
ATOM 806 N N . TYR A 1 99 ? 10.427 13.320 -11.288 1.00 94.25 99 TYR A N 1
ATOM 807 C CA . TYR A 1 99 ? 11.807 13.107 -10.860 1.00 94.25 99 TYR A CA 1
ATOM 808 C C . TYR A 1 99 ? 12.600 14.414 -10.979 1.00 94.25 99 TYR A C 1
ATOM 810 O O . TYR A 1 99 ? 12.368 15.236 -11.862 1.00 94.25 99 TYR A O 1
ATOM 818 N N . THR A 1 100 ? 13.546 14.632 -10.065 1.00 92.69 100 THR A N 1
ATOM 819 C CA . THR A 1 100 ? 14.397 15.839 -10.043 1.00 92.69 100 THR A CA 1
ATOM 820 C C . THR A 1 100 ? 15.575 15.774 -11.017 1.00 92.69 100 THR A C 1
ATOM 822 O O . THR A 1 100 ? 16.319 16.742 -11.152 1.00 92.69 100 THR A O 1
ATOM 825 N N . HIS A 1 101 ? 15.762 14.627 -11.660 1.00 92.88 101 HIS A N 1
ATOM 826 C CA . HIS A 1 101 ? 16.794 14.328 -12.642 1.00 92.88 101 HIS A CA 1
ATOM 827 C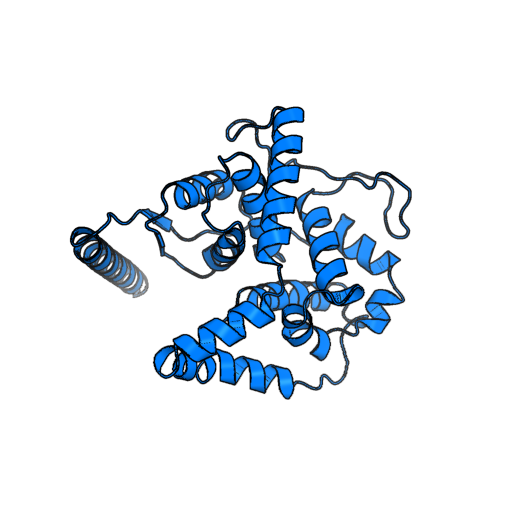 C . HIS A 1 101 ? 16.213 13.365 -13.680 1.00 92.88 101 HIS A C 1
ATOM 829 O O . HIS A 1 101 ? 15.165 12.762 -13.443 1.00 92.88 101 HIS A O 1
ATOM 835 N N . GLU A 1 102 ? 16.885 13.226 -14.820 1.00 93.31 102 GLU A N 1
ATOM 836 C CA . GLU A 1 102 ? 16.512 12.243 -15.837 1.00 93.31 102 GLU A CA 1
ATOM 837 C C . GLU A 1 102 ? 16.626 10.821 -15.270 1.00 93.31 102 GLU A C 1
ATOM 839 O O . GLU A 1 102 ? 17.606 10.477 -14.604 1.00 93.31 102 GLU A O 1
ATOM 844 N N . VAL A 1 103 ? 15.601 10.007 -15.520 1.00 95.81 103 VAL A N 1
ATOM 845 C CA . VAL A 1 103 ? 15.514 8.610 -15.086 1.00 95.81 103 VAL A CA 1
ATOM 846 C C . VAL A 1 103 ? 15.097 7.780 -16.291 1.00 95.81 103 VAL A C 1
ATOM 848 O O . VAL A 1 103 ? 14.062 8.052 -16.896 1.00 95.81 103 VAL A O 1
ATOM 851 N N . ASP A 1 104 ? 15.879 6.758 -16.634 1.00 95.94 104 ASP A N 1
ATOM 852 C CA . ASP A 1 104 ? 15.547 5.875 -17.753 1.00 95.94 104 ASP A CA 1
ATOM 853 C C . ASP A 1 104 ? 14.171 5.226 -17.547 1.00 95.94 104 ASP A C 1
ATOM 855 O O . ASP A 1 104 ? 13.887 4.668 -16.484 1.00 95.94 104 ASP A O 1
ATOM 859 N N . GLY A 1 105 ? 13.327 5.282 -18.580 1.00 94.69 105 GLY A N 1
ATOM 860 C CA . GLY A 1 105 ? 11.943 4.794 -18.540 1.00 94.69 105 GLY A CA 1
ATOM 861 C C . GLY A 1 105 ? 10.905 5.849 -18.153 1.00 94.69 105 GLY A C 1
ATOM 862 O O . GLY A 1 105 ? 9.712 5.602 -18.305 1.00 94.69 105 GLY A O 1
ATOM 863 N N . TRP A 1 106 ? 11.332 7.033 -17.704 1.00 97.19 106 TRP A N 1
ATOM 864 C CA . TRP A 1 106 ? 10.462 8.194 -17.537 1.00 97.19 106 TRP A CA 1
ATOM 865 C C . TRP A 1 106 ? 10.498 9.077 -18.791 1.00 97.19 106 TRP A C 1
ATOM 867 O O . TRP A 1 106 ? 11.558 9.350 -19.346 1.00 97.19 106 TRP A O 1
ATOM 877 N N . ASP A 1 107 ? 9.334 9.549 -19.230 1.00 95.69 107 ASP A N 1
ATOM 878 C CA . ASP A 1 107 ? 9.167 10.408 -20.412 1.00 95.69 107 ASP A CA 1
ATOM 879 C C . ASP A 1 107 ? 9.380 11.910 -20.131 1.00 95.69 107 ASP A C 1
ATOM 881 O O . ASP A 1 107 ? 9.226 12.731 -21.032 1.00 95.69 107 ASP A O 1
ATOM 885 N N . GLY A 1 108 ? 9.723 12.277 -18.892 1.00 95.50 108 GLY A N 1
ATOM 886 C CA . GLY A 1 108 ? 9.928 13.663 -18.464 1.00 95.50 108 GLY A CA 1
ATOM 887 C C . GLY A 1 108 ? 8.652 14.401 -18.040 1.00 95.50 108 GLY A C 1
ATOM 888 O O . GLY A 1 108 ? 8.739 15.497 -17.487 1.00 95.50 108 GLY A O 1
ATOM 889 N N . GLU A 1 109 ? 7.470 13.812 -18.232 1.00 96.94 109 GLU A N 1
ATOM 890 C CA . GLU A 1 109 ? 6.196 14.460 -17.909 1.00 96.94 109 GLU A CA 1
ATOM 891 C C . GLU A 1 109 ? 5.777 14.206 -16.443 1.00 96.94 109 GLU A C 1
ATOM 893 O O . GLU A 1 109 ? 6.092 13.158 -15.864 1.00 96.94 109 GLU A O 1
ATOM 898 N N . PRO A 1 110 ? 5.008 15.100 -15.798 1.00 97.19 110 PRO A N 1
ATOM 899 C CA . PRO A 1 110 ? 4.464 14.834 -14.467 1.00 97.19 110 PRO A CA 1
ATOM 900 C C . PRO A 1 110 ? 3.591 13.563 -14.426 1.00 97.19 110 PRO A C 1
ATOM 902 O O . PRO A 1 110 ? 2.948 13.179 -15.405 1.00 97.19 110 PRO A O 1
ATOM 905 N N . PHE A 1 111 ? 3.537 12.891 -13.280 1.00 97.44 111 PHE A N 1
ATOM 906 C CA . PHE A 1 111 ? 2.682 11.718 -13.037 1.00 97.44 111 PHE A CA 1
ATOM 907 C C . PHE A 1 111 ? 1.955 11.845 -11.699 1.00 97.44 111 PHE A C 1
ATOM 909 O O . PHE A 1 111 ? 2.243 12.755 -10.928 1.00 97.44 111 PHE A O 1
ATOM 916 N N . ASP A 1 112 ? 0.984 10.977 -11.410 1.00 97.31 112 ASP A N 1
ATOM 917 C CA . ASP A 1 112 ? 0.271 11.029 -10.126 1.00 97.31 112 ASP A CA 1
ATOM 918 C C . ASP A 1 112 ? 1.210 10.760 -8.950 1.00 97.31 112 ASP A C 1
ATOM 920 O O . ASP A 1 112 ? 1.993 9.811 -8.971 1.00 97.31 112 ASP A O 1
ATOM 924 N N . ALA A 1 113 ? 1.097 11.551 -7.885 1.00 96.12 113 ALA A N 1
ATOM 925 C CA . ALA A 1 113 ? 1.977 11.432 -6.725 1.00 96.12 113 ALA A CA 1
ATOM 926 C C . ALA A 1 113 ? 1.928 10.038 -6.069 1.00 96.12 113 ALA A C 1
ATOM 928 O O . ALA A 1 113 ? 2.968 9.525 -5.653 1.00 96.12 113 ALA A O 1
ATOM 929 N N . TRP A 1 114 ? 0.758 9.386 -6.056 1.00 96.81 114 TRP A N 1
ATOM 930 C CA . TRP A 1 114 ? 0.603 8.030 -5.516 1.00 96.81 114 TRP A CA 1
ATOM 931 C C . TRP A 1 114 ? 1.453 6.990 -6.260 1.00 96.81 114 TRP A C 1
ATOM 933 O O . TRP A 1 114 ? 1.950 6.052 -5.642 1.00 96.81 114 TRP A O 1
ATOM 943 N N . ARG A 1 115 ? 1.686 7.176 -7.568 1.00 97.88 115 ARG A N 1
ATOM 944 C CA . ARG A 1 115 ? 2.548 6.291 -8.366 1.00 97.88 115 ARG A CA 1
ATOM 945 C C . ARG A 1 115 ? 4.003 6.414 -7.944 1.00 97.88 115 ARG A C 1
ATOM 947 O O . ARG A 1 115 ? 4.689 5.409 -7.835 1.00 97.88 115 ARG A O 1
ATOM 954 N N . GLY A 1 116 ? 4.466 7.638 -7.682 1.00 96.69 116 GLY A N 1
ATOM 955 C CA . GLY A 1 116 ? 5.823 7.880 -7.183 1.00 96.69 116 GLY A CA 1
A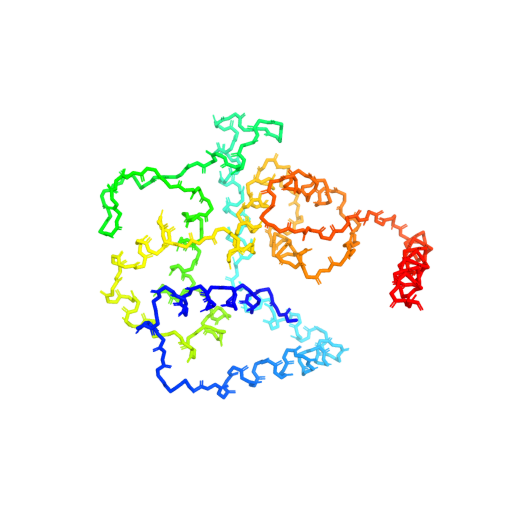TOM 956 C C . GLY A 1 116 ? 6.035 7.299 -5.791 1.00 96.69 116 GLY A C 1
ATOM 957 O O . GLY A 1 116 ? 7.066 6.688 -5.524 1.00 96.69 116 GLY A O 1
ATOM 958 N N . PHE A 1 117 ? 5.031 7.442 -4.925 1.00 94.94 117 PHE A N 1
ATOM 959 C CA . PH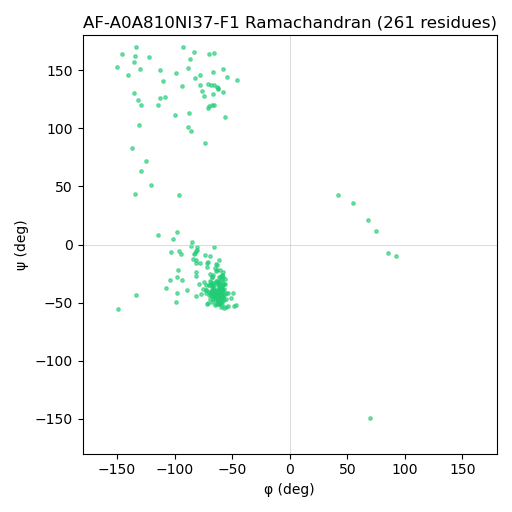E A 1 117 ? 5.028 6.805 -3.614 1.00 94.94 117 PHE A CA 1
ATOM 960 C C . PHE A 1 117 ? 5.130 5.274 -3.733 1.00 94.94 117 PHE A C 1
ATOM 962 O O . PHE A 1 117 ? 6.017 4.674 -3.121 1.00 94.94 117 PHE A O 1
ATOM 969 N N . GLY A 1 118 ? 4.290 4.662 -4.575 1.00 96.06 118 GLY A N 1
ATOM 970 C CA . GLY A 1 118 ? 4.302 3.219 -4.819 1.00 96.06 118 GLY A CA 1
ATOM 971 C C . GLY A 1 118 ? 5.603 2.723 -5.446 1.00 96.06 118 GLY A C 1
ATOM 972 O O . GLY A 1 118 ? 6.169 1.738 -4.975 1.00 96.06 118 GLY A O 1
ATOM 973 N N . GLU A 1 119 ? 6.142 3.438 -6.437 1.00 97.06 119 GLU A N 1
ATOM 974 C CA . GLU A 1 119 ? 7.434 3.124 -7.058 1.00 97.06 119 GLU A CA 1
ATOM 975 C C . GLU A 1 119 ? 8.534 3.016 -6.004 1.00 97.06 119 GLU A C 1
ATOM 977 O O . GLU A 1 119 ? 9.215 1.992 -5.923 1.00 97.06 119 GLU A O 1
ATOM 982 N N . VAL A 1 120 ? 8.679 4.044 -5.162 1.00 94.44 120 VAL A N 1
ATOM 983 C CA . VAL A 1 120 ? 9.706 4.077 -4.118 1.00 94.44 120 VAL A CA 1
ATOM 984 C C . VAL A 1 120 ? 9.487 2.945 -3.118 1.00 94.44 120 VAL A C 1
ATOM 986 O O . VAL A 1 120 ? 10.441 2.226 -2.804 1.00 94.44 120 VAL A O 1
ATOM 989 N N . HIS A 1 121 ? 8.249 2.755 -2.653 1.00 93.69 121 HIS A N 1
ATOM 990 C CA . HIS A 1 121 ? 7.897 1.712 -1.693 1.00 93.69 121 HIS A CA 1
ATOM 991 C C . HIS A 1 121 ? 8.269 0.315 -2.209 1.00 93.69 121 HIS A C 1
ATOM 993 O O . HIS A 1 121 ? 9.030 -0.415 -1.565 1.00 93.69 121 HIS A O 1
ATOM 999 N N . TRP A 1 122 ? 7.794 -0.047 -3.401 1.00 96.38 122 TRP A N 1
ATOM 1000 C CA . TRP A 1 122 ? 7.999 -1.378 -3.966 1.00 96.38 122 TRP A CA 1
ATOM 1001 C C . TRP A 1 122 ? 9.424 -1.597 -4.474 1.00 96.38 122 TRP A C 1
ATOM 1003 O O . TRP A 1 122 ? 9.956 -2.700 -4.332 1.00 96.38 122 TRP A O 1
ATOM 1013 N N . ARG A 1 123 ? 10.105 -0.561 -4.979 1.00 95.25 123 ARG A N 1
ATOM 1014 C CA . ARG A 1 123 ? 11.531 -0.656 -5.327 1.00 95.25 123 ARG A CA 1
ATOM 1015 C C . ARG A 1 123 ? 12.383 -0.925 -4.091 1.00 95.25 123 ARG A C 1
ATOM 1017 O O . ARG A 1 123 ? 13.253 -1.798 -4.133 1.00 95.25 123 ARG A O 1
ATOM 1024 N N . GLN A 1 124 ? 12.145 -0.214 -2.990 1.00 93.38 124 GLN A N 1
ATOM 1025 C CA . GLN A 1 124 ? 12.844 -0.472 -1.730 1.00 93.38 124 GLN A CA 1
ATOM 1026 C C . GLN A 1 124 ? 12.538 -1.881 -1.211 1.00 93.38 124 GLN A C 1
ATOM 1028 O O . GLN A 1 124 ? 13.457 -2.634 -0.881 1.00 93.38 124 GLN A O 1
ATOM 1033 N N . ALA A 1 125 ? 11.260 -2.264 -1.190 1.00 93.38 125 ALA A N 1
ATOM 1034 C CA . ALA A 1 125 ? 10.818 -3.558 -0.690 1.00 93.38 125 ALA A CA 1
ATOM 1035 C C . ALA A 1 125 ? 11.407 -4.736 -1.486 1.00 93.38 125 ALA A C 1
ATOM 1037 O O . ALA A 1 125 ? 11.992 -5.638 -0.886 1.00 93.38 125 ALA A O 1
ATOM 1038 N N . LEU A 1 126 ? 11.297 -4.709 -2.819 1.00 95.19 126 LEU A N 1
ATOM 1039 C CA . LEU A 1 126 ? 11.579 -5.857 -3.689 1.00 95.19 126 LEU A CA 1
ATOM 1040 C C . LEU A 1 126 ? 12.972 -5.808 -4.316 1.00 95.19 126 LEU A C 1
ATOM 1042 O O . LEU A 1 126 ? 13.725 -6.778 -4.258 1.00 95.19 126 LEU A O 1
ATOM 1046 N N . ILE A 1 127 ? 13.348 -4.672 -4.906 1.00 93.62 127 ILE A N 1
ATOM 1047 C CA . ILE A 1 127 ? 14.587 -4.567 -5.692 1.00 93.62 127 ILE A CA 1
ATOM 1048 C C . ILE A 1 127 ? 15.789 -4.370 -4.776 1.00 93.62 127 ILE A C 1
ATOM 1050 O O . ILE A 1 127 ? 16.810 -5.043 -4.952 1.00 93.62 127 ILE A O 1
ATOM 1054 N N . GLN A 1 128 ? 15.645 -3.496 -3.777 1.00 93.19 128 GLN A N 1
ATOM 1055 C CA . GLN A 1 128 ? 16.638 -3.275 -2.722 1.00 93.19 128 GLN A CA 1
ATOM 1056 C C . GLN A 1 128 ? 16.481 -4.257 -1.551 1.00 93.19 128 GLN A C 1
ATOM 1058 O O . GLN A 1 128 ? 17.281 -4.220 -0.618 1.00 93.19 128 GLN A O 1
ATOM 1063 N N . ARG A 1 129 ? 15.478 -5.145 -1.614 1.00 93.00 129 ARG A N 1
ATOM 1064 C CA . ARG A 1 129 ? 15.229 -6.233 -0.657 1.00 93.00 129 ARG A CA 1
ATOM 1065 C C . ARG A 1 129 ? 15.103 -5.766 0.799 1.00 93.00 129 ARG A C 1
ATOM 1067 O O . ARG A 1 129 ? 15.544 -6.457 1.713 1.00 93.00 129 ARG A O 1
ATOM 1074 N N . GLN A 1 130 ? 14.511 -4.593 1.029 1.00 90.38 130 GLN A N 1
ATOM 1075 C CA . GLN A 1 130 ? 14.358 -4.033 2.377 1.00 90.38 130 GLN A CA 1
ATOM 1076 C C . GLN A 1 130 ? 13.157 -4.598 3.154 1.00 90.38 130 GLN A C 1
ATOM 1078 O O . GLN A 1 130 ? 13.017 -4.302 4.341 1.00 90.38 130 GLN A O 1
ATOM 1083 N N . SER A 1 131 ? 12.291 -5.398 2.518 1.00 89.94 131 SER A N 1
ATOM 1084 C CA . SER A 1 131 ? 11.124 -6.013 3.161 1.00 89.94 131 SER A CA 1
ATOM 1085 C C . SER A 1 131 ? 11.053 -7.505 2.854 1.00 89.94 131 SER A C 1
ATOM 1087 O O . SER A 1 131 ? 10.617 -7.904 1.775 1.00 89.94 131 SER A O 1
ATOM 1089 N N . GLN A 1 132 ? 11.442 -8.339 3.824 1.00 90.38 132 GLN A N 1
ATOM 1090 C CA . GLN A 1 132 ? 11.304 -9.794 3.694 1.00 90.38 132 GLN A CA 1
ATOM 1091 C C . GLN A 1 132 ? 9.834 -10.198 3.531 1.00 90.38 132 GLN A C 1
ATOM 1093 O O . GLN A 1 132 ? 9.524 -11.028 2.690 1.00 90.38 132 GLN A O 1
ATOM 1098 N N . THR A 1 133 ? 8.918 -9.539 4.247 1.00 90.88 133 THR A N 1
ATOM 1099 C CA . THR A 1 133 ? 7.479 -9.803 4.132 1.00 90.88 133 THR A CA 1
ATOM 1100 C C . THR A 1 133 ? 6.964 -9.575 2.710 1.00 90.88 133 THR A C 1
ATOM 1102 O O . THR A 1 133 ? 6.188 -10.379 2.209 1.00 90.88 133 THR A O 1
ATOM 1105 N N . ALA A 1 134 ? 7.385 -8.500 2.034 1.00 93.38 134 ALA A N 1
ATOM 1106 C CA . ALA A 1 134 ? 6.974 -8.251 0.651 1.00 93.38 134 ALA A CA 1
ATOM 1107 C C . ALA A 1 134 ? 7.543 -9.308 -0.310 1.00 93.38 134 ALA A C 1
ATOM 1109 O O . ALA A 1 134 ? 6.835 -9.781 -1.200 1.00 93.38 134 ALA A O 1
ATOM 1110 N N . LEU A 1 135 ? 8.803 -9.703 -0.103 1.00 95.25 135 LEU A N 1
ATOM 1111 C CA . LEU A 1 135 ? 9.457 -10.757 -0.879 1.00 95.25 135 LEU A CA 1
ATOM 1112 C C . LEU A 1 135 ? 8.729 -12.098 -0.724 1.00 95.25 135 LEU A C 1
ATOM 1114 O O . LEU A 1 135 ? 8.396 -12.715 -1.730 1.00 95.25 135 LEU A O 1
ATOM 1118 N N . ASP A 1 136 ? 8.386 -12.494 0.504 1.00 95.00 136 ASP A N 1
ATOM 1119 C CA . ASP A 1 136 ? 7.677 -13.747 0.795 1.00 95.00 136 ASP A CA 1
ATOM 1120 C C . ASP A 1 136 ? 6.339 -13.865 0.040 1.00 95.00 136 ASP A C 1
ATOM 1122 O O . ASP A 1 136 ? 5.897 -14.971 -0.288 1.00 95.00 136 ASP A O 1
ATOM 1126 N N . TRP A 1 137 ? 5.684 -12.733 -0.245 1.00 96.38 137 TRP A N 1
ATOM 1127 C CA . TRP A 1 137 ? 4.397 -12.705 -0.939 1.00 96.38 137 TRP A CA 1
ATOM 1128 C C . TRP A 1 137 ? 4.498 -12.541 -2.460 1.00 96.38 137 TRP A C 1
ATOM 1130 O O . TRP A 1 137 ? 3.640 -13.086 -3.156 1.00 96.38 137 TRP A O 1
ATOM 1140 N N . LEU A 1 138 ? 5.519 -11.850 -2.985 1.00 96.31 138 LEU A N 1
ATOM 1141 C CA . LEU A 1 138 ? 5.645 -11.550 -4.422 1.00 96.31 138 LEU A CA 1
ATOM 1142 C C . LEU A 1 138 ? 6.724 -12.338 -5.164 1.00 96.31 138 LEU A C 1
ATOM 1144 O O . LEU A 1 138 ? 6.498 -12.711 -6.314 1.00 96.31 138 LEU A O 1
ATOM 1148 N N . GLU A 1 139 ? 7.874 -12.601 -4.543 1.00 95.62 139 GLU A N 1
ATOM 1149 C CA . GLU A 1 139 ? 9.025 -13.251 -5.191 1.00 95.62 139 GLU A CA 1
ATOM 1150 C C . GLU A 1 139 ? 8.703 -14.634 -5.789 1.00 95.62 139 GLU A C 1
ATOM 1152 O O . GLU A 1 139 ? 9.216 -14.933 -6.866 1.00 95.62 139 GLU A O 1
ATOM 1157 N N . PRO A 1 140 ? 7.807 -15.462 -5.205 1.00 97.25 140 PRO A N 1
ATOM 1158 C CA . PRO A 1 140 ? 7.392 -16.706 -5.849 1.00 97.25 140 PRO A CA 1
ATOM 1159 C C . PRO A 1 140 ? 6.762 -16.504 -7.230 1.00 97.25 140 PRO A C 1
ATOM 1161 O O . PRO A 1 140 ? 6.853 -17.391 -8.072 1.00 97.25 140 PRO A O 1
ATOM 1164 N N . TRP A 1 141 ? 6.111 -15.361 -7.459 1.00 97.88 141 TRP A N 1
ATOM 1165 C CA . TRP A 1 141 ? 5.298 -15.087 -8.645 1.00 97.88 141 TRP A CA 1
ATOM 1166 C C . TRP A 1 141 ? 5.986 -14.171 -9.655 1.00 97.88 141 TRP A C 1
ATOM 1168 O O . TRP A 1 141 ? 5.727 -14.292 -10.851 1.00 97.88 141 TRP A O 1
ATOM 1178 N N . VAL A 1 142 ? 6.840 -13.262 -9.186 1.00 97.62 142 VAL A N 1
ATOM 1179 C CA . VAL A 1 142 ? 7.482 -12.220 -9.994 1.00 97.62 142 VAL A CA 1
ATOM 1180 C C . VAL A 1 142 ? 8.984 -12.478 -10.080 1.00 97.62 142 VAL A C 1
ATOM 1182 O O . VAL A 1 142 ? 9.670 -12.577 -9.066 1.00 97.62 142 VAL A O 1
ATOM 1185 N N . ASP A 1 143 ? 9.513 -12.538 -11.300 1.00 97.69 143 ASP A N 1
ATOM 1186 C CA . ASP A 1 143 ? 10.943 -12.632 -11.574 1.00 97.69 143 ASP A CA 1
ATOM 1187 C C . ASP A 1 143 ? 11.615 -11.280 -11.297 1.00 97.69 143 ASP A C 1
ATOM 1189 O O . ASP A 1 143 ? 11.784 -10.429 -12.173 1.00 97.69 143 ASP A O 1
ATOM 1193 N N . LEU A 1 144 ? 12.020 -11.079 -10.041 1.00 96.12 144 LEU A N 1
ATOM 1194 C CA . LEU A 1 144 ? 12.659 -9.840 -9.591 1.00 96.12 144 LEU A CA 1
ATOM 1195 C C . LEU A 1 144 ? 14.008 -9.571 -10.276 1.00 96.12 144 LEU A C 1
ATOM 1197 O O . LEU A 1 144 ? 14.449 -8.420 -10.316 1.00 96.12 144 LEU A O 1
ATOM 1201 N N . ASN A 1 145 ? 14.672 -10.596 -10.824 1.00 96.00 145 ASN A N 1
ATOM 1202 C CA . ASN A 1 145 ? 15.893 -10.390 -11.603 1.00 96.00 145 ASN A CA 1
ATOM 1203 C C . ASN A 1 145 ? 15.564 -9.778 -12.961 1.00 96.00 145 ASN A C 1
ATOM 1205 O O . ASN A 1 145 ? 16.255 -8.848 -13.380 1.00 96.00 145 ASN A O 1
ATOM 1209 N N . ARG A 1 146 ? 14.497 -10.249 -13.616 1.00 96.38 146 ARG A N 1
ATOM 1210 C CA . ARG A 1 146 ? 13.998 -9.637 -14.849 1.00 96.38 146 ARG A CA 1
ATOM 1211 C C . ARG A 1 146 ? 13.518 -8.211 -14.608 1.00 96.38 146 ARG A C 1
ATOM 1213 O O . ARG A 1 146 ? 13.976 -7.323 -15.316 1.00 96.38 146 ARG A O 1
ATOM 1220 N N . VAL A 1 147 ? 12.721 -7.968 -13.565 1.00 96.25 147 VAL A N 1
ATOM 1221 C CA . VAL A 1 147 ? 12.280 -6.605 -13.203 1.00 96.25 147 VAL A CA 1
ATOM 1222 C C . VAL A 1 147 ? 13.478 -5.674 -12.978 1.00 96.25 147 VAL A C 1
ATOM 1224 O O . VAL A 1 147 ? 13.491 -4.543 -13.455 1.00 96.25 147 VAL A O 1
ATOM 1227 N N . ARG A 1 148 ? 14.529 -6.143 -12.288 1.00 94.75 148 ARG A N 1
ATOM 1228 C CA . ARG A 1 148 ? 15.753 -5.354 -12.072 1.00 94.75 148 ARG A CA 1
ATOM 1229 C C . ARG A 1 148 ? 16.517 -5.090 -13.372 1.00 94.75 148 ARG A C 1
ATOM 1231 O O . ARG A 1 148 ? 17.062 -4.001 -13.532 1.00 94.75 148 ARG A O 1
ATOM 1238 N N . ALA A 1 149 ? 16.607 -6.079 -14.260 1.00 95.19 149 ALA A N 1
ATOM 1239 C CA . ALA A 1 149 ? 17.272 -5.931 -15.553 1.00 95.19 149 ALA A CA 1
ATOM 1240 C C . ALA A 1 149 ? 16.511 -4.966 -16.477 1.00 95.19 149 ALA A C 1
ATOM 1242 O O . ALA A 1 149 ? 17.130 -4.191 -17.200 1.00 95.19 149 ALA A O 1
ATOM 1243 N N . GLU A 1 150 ? 15.182 -4.966 -16.398 1.00 95.00 150 GLU A N 1
ATOM 1244 C CA . GLU A 1 150 ? 14.279 -4.078 -17.131 1.00 95.00 150 GLU A CA 1
ATOM 1245 C C . GLU A 1 150 ? 13.868 -2.863 -16.284 1.00 95.00 150 GLU A C 1
ATOM 1247 O O . GLU A 1 150 ? 12.712 -2.445 -16.286 1.00 95.00 150 GLU A O 1
ATOM 1252 N N . HIS A 1 151 ? 14.827 -2.258 -15.571 1.00 93.25 151 HIS A N 1
ATOM 1253 C CA . HIS A 1 151 ? 14.576 -1.087 -14.721 1.00 93.25 151 HIS A CA 1
ATOM 1254 C C . HIS A 1 151 ? 13.786 0.039 -15.425 1.00 93.25 151 HIS A C 1
ATOM 1256 O O . HIS A 1 151 ? 12.865 0.568 -14.804 1.00 93.25 151 HIS A O 1
ATOM 1262 N N . PRO A 1 152 ? 14.047 0.392 -16.704 1.00 97.06 152 PRO A N 1
ATOM 1263 C CA . PRO A 1 152 ? 13.222 1.378 -17.405 1.00 97.06 152 PRO A CA 1
ATOM 1264 C C . PRO A 1 152 ? 11.747 0.968 -17.525 1.00 97.06 152 PRO A C 1
ATOM 1266 O O . PRO A 1 152 ? 10.865 1.810 -17.386 1.00 97.06 152 PRO A O 1
ATOM 1269 N N . GLY A 1 153 ? 11.466 -0.324 -17.723 1.00 97.44 153 GLY A N 1
ATOM 1270 C CA . GLY A 1 153 ? 10.103 -0.857 -17.739 1.00 97.44 153 GLY A CA 1
ATOM 1271 C C . GLY A 1 153 ? 9.422 -0.724 -16.377 1.00 97.44 153 GLY A C 1
ATOM 1272 O O . GLY A 1 153 ? 8.275 -0.305 -16.305 1.00 97.44 153 GLY A O 1
ATOM 1273 N N . TRP A 1 154 ? 10.145 -0.966 -15.279 1.00 97.50 154 TRP A N 1
ATOM 1274 C CA . TRP A 1 154 ? 9.627 -0.735 -13.923 1.00 97.50 154 TRP A CA 1
ATOM 1275 C C . TRP A 1 154 ? 9.241 0.732 -13.675 1.00 97.50 154 TRP A C 1
ATOM 1277 O O . TRP A 1 154 ? 8.209 1.016 -13.066 1.00 97.50 154 TRP A O 1
ATOM 1287 N N . ILE A 1 155 ? 10.047 1.674 -14.168 1.00 98.00 155 ILE A N 1
ATOM 1288 C CA . ILE A 1 155 ? 9.745 3.107 -14.063 1.00 98.00 155 ILE A CA 1
ATOM 1289 C C . ILE A 1 155 ? 8.527 3.477 -14.922 1.00 98.00 155 ILE A C 1
ATOM 1291 O O . ILE A 1 155 ? 7.634 4.181 -14.440 1.00 98.00 155 ILE A O 1
ATOM 1295 N N . ALA A 1 156 ? 8.440 2.982 -16.159 1.00 98.19 156 ALA A N 1
ATOM 1296 C CA . ALA A 1 156 ? 7.289 3.208 -17.037 1.00 98.19 156 ALA A CA 1
ATOM 1297 C C . ALA A 1 156 ? 5.990 2.635 -16.440 1.00 98.19 156 ALA A C 1
ATOM 1299 O O . ALA A 1 156 ? 4.977 3.343 -16.371 1.00 98.19 156 ALA A O 1
ATOM 1300 N N . PHE A 1 157 ? 6.052 1.411 -15.901 1.00 98.31 157 PHE A N 1
ATOM 1301 C CA . PHE A 1 157 ? 4.949 0.741 -15.213 1.00 98.31 157 PHE A CA 1
ATOM 1302 C C . PHE A 1 157 ? 4.300 1.656 -14.173 1.00 98.31 157 PHE A C 1
ATOM 1304 O O . PHE A 1 157 ? 3.092 1.898 -14.216 1.00 98.31 157 PHE A O 1
ATOM 1311 N N . TRP A 1 158 ? 5.104 2.224 -13.269 1.00 98.12 158 TRP A N 1
ATOM 1312 C CA . TRP A 1 158 ? 4.595 3.117 -12.231 1.00 98.12 158 TRP A CA 1
ATOM 1313 C C . TRP A 1 158 ? 4.153 4.465 -12.794 1.00 98.12 158 TRP A C 1
ATOM 1315 O O . TRP A 1 158 ? 3.032 4.905 -12.544 1.00 98.12 158 TRP A O 1
ATOM 1325 N N . THR A 1 159 ? 5.001 5.137 -13.569 1.00 97.88 159 THR A N 1
ATOM 1326 C CA . THR A 1 159 ? 4.750 6.527 -13.988 1.00 97.88 159 THR A CA 1
ATOM 1327 C C . THR A 1 159 ? 3.595 6.672 -14.983 1.00 97.88 159 THR A C 1
ATOM 1329 O O . THR A 1 159 ? 2.962 7.735 -15.024 1.00 97.88 159 THR A O 1
ATOM 1332 N N . ARG A 1 160 ? 3.277 5.623 -15.756 1.00 97.12 160 ARG A N 1
ATOM 1333 C CA . ARG A 1 160 ? 2.292 5.697 -16.850 1.00 97.12 160 ARG A CA 1
ATOM 1334 C C . ARG A 1 160 ? 1.278 4.572 -16.878 1.00 97.12 160 ARG A C 1
ATOM 1336 O O . ARG A 1 160 ? 0.095 4.840 -17.073 1.00 97.12 160 ARG A O 1
ATOM 1343 N N . GLU A 1 161 ? 1.701 3.336 -16.679 1.00 98.00 161 GLU A N 1
ATOM 1344 C CA . GLU A 1 161 ? 0.890 2.204 -17.134 1.00 98.00 161 GLU A CA 1
ATOM 1345 C C . GLU A 1 161 ? -0.114 1.708 -16.095 1.00 98.00 161 GLU A C 1
ATOM 1347 O O . GLU A 1 161 ? -1.250 1.369 -16.445 1.00 98.00 161 GLU A O 1
ATOM 1352 N N . CYS A 1 162 ? 0.284 1.672 -14.821 1.00 97.62 162 CYS A N 1
ATOM 1353 C CA . CYS A 1 162 ? -0.570 1.165 -13.757 1.00 97.62 162 CYS A CA 1
ATOM 1354 C C . CYS A 1 162 ? -1.789 2.071 -13.539 1.00 97.62 162 CYS A C 1
ATOM 1356 O O . CYS A 1 162 ? -1.742 3.284 -13.765 1.00 97.62 162 CYS A O 1
ATOM 1358 N N . LEU A 1 163 ? -2.907 1.477 -13.124 1.00 96.75 163 LEU A N 1
ATOM 1359 C CA . LEU A 1 163 ? -4.165 2.191 -12.907 1.00 96.75 163 LEU A CA 1
ATOM 1360 C C . LEU A 1 163 ? -4.517 2.268 -11.422 1.00 96.75 163 LEU A C 1
ATOM 1362 O O . LEU A 1 163 ? -4.363 1.302 -10.673 1.00 96.75 163 LEU A O 1
ATOM 1366 N N . MET A 1 164 ? -5.051 3.417 -11.008 1.00 96.19 164 MET A N 1
ATOM 1367 C CA . MET A 1 164 ? -5.425 3.682 -9.618 1.00 96.19 164 MET A CA 1
ATOM 1368 C C . MET A 1 164 ? -6.505 2.705 -9.125 1.00 96.19 164 MET A C 1
ATOM 1370 O O . MET A 1 164 ? -6.442 2.219 -8.000 1.00 96.19 164 MET A O 1
ATOM 1374 N N . GLU A 1 165 ? -7.460 2.348 -9.984 1.00 96.62 165 GLU A N 1
ATOM 1375 C CA . GLU A 1 165 ? -8.547 1.408 -9.685 1.00 96.62 165 GLU A CA 1
ATOM 1376 C C . GLU A 1 165 ? -8.061 -0.045 -9.564 1.00 96.62 165 GLU A C 1
ATOM 1378 O O . GLU A 1 165 ? -8.786 -0.907 -9.069 1.00 96.62 165 GLU A O 1
ATOM 1383 N N . ARG A 1 166 ? -6.843 -0.334 -10.038 1.00 97.75 166 ARG A N 1
ATOM 1384 C CA . ARG A 1 166 ? -6.198 -1.653 -9.954 1.00 97.75 166 ARG A CA 1
ATOM 1385 C C . ARG A 1 166 ? -5.247 -1.768 -8.773 1.00 97.75 166 ARG A C 1
ATOM 1387 O O . ARG A 1 166 ? -5.002 -2.875 -8.313 1.00 97.75 166 ARG A O 1
ATOM 1394 N N . LEU A 1 167 ? -4.774 -0.633 -8.265 1.00 97.69 167 LEU A N 1
ATOM 1395 C CA . LEU A 1 167 ? -3.919 -0.533 -7.087 1.00 97.69 167 LEU A CA 1
ATOM 1396 C C . LEU A 1 167 ? -4.578 0.331 -5.992 1.00 97.69 167 LEU A C 1
ATOM 1398 O O . LEU A 1 167 ? -3.946 1.259 -5.474 1.00 97.69 167 LEU A O 1
ATOM 1402 N N . PRO A 1 168 ? -5.842 0.059 -5.603 1.00 97.06 168 PRO A N 1
ATOM 1403 C CA . PRO A 1 168 ? -6.574 0.922 -4.678 1.00 97.06 168 PRO A CA 1
ATOM 1404 C C . PRO A 1 168 ? -5.903 0.994 -3.302 1.00 97.06 168 PRO A C 1
ATOM 1406 O O . PRO A 1 168 ? -5.934 2.041 -2.655 1.00 97.06 168 PRO A O 1
ATOM 1409 N N . ARG A 1 169 ? -5.254 -0.090 -2.854 1.00 96.38 169 ARG A N 1
ATOM 1410 C CA . ARG A 1 169 ? -4.528 -0.117 -1.576 1.00 96.38 169 ARG A CA 1
ATOM 1411 C C . ARG A 1 169 ? -3.259 0.720 -1.592 1.00 96.38 169 ARG A C 1
ATOM 1413 O O . ARG A 1 169 ? -2.948 1.347 -0.583 1.00 96.38 169 ARG A O 1
ATOM 1420 N N . GLU A 1 170 ? -2.567 0.775 -2.727 1.00 96.19 170 GLU A N 1
ATOM 1421 C CA . GLU A 1 170 ? -1.393 1.635 -2.881 1.00 96.19 170 GLU A CA 1
ATOM 1422 C C . GLU A 1 170 ? -1.801 3.106 -2.795 1.00 96.19 170 GLU A C 1
ATOM 1424 O O . GLU A 1 170 ? -1.223 3.882 -2.031 1.00 96.19 170 GLU A O 1
ATOM 1429 N N . TRP A 1 171 ? -2.883 3.467 -3.492 1.00 96.69 171 TRP A N 1
ATOM 1430 C CA . TRP A 1 171 ? -3.462 4.799 -3.380 1.00 96.69 171 TRP A CA 1
ATOM 1431 C C . TRP A 1 171 ? -3.872 5.122 -1.938 1.00 96.69 171 TRP A C 1
ATOM 1433 O O . TRP A 1 171 ? -3.554 6.200 -1.439 1.00 96.69 171 TRP A O 1
ATOM 1443 N N . LEU A 1 172 ? -4.531 4.190 -1.235 1.00 95.88 172 LEU A N 1
ATOM 1444 C CA . LEU A 1 172 ? -4.961 4.394 0.153 1.00 95.88 172 LEU A CA 1
ATOM 1445 C C . LEU A 1 172 ? -3.794 4.595 1.109 1.00 95.88 172 LEU A C 1
ATOM 1447 O O . LEU A 1 172 ? -3.859 5.473 1.971 1.00 95.88 172 LEU A O 1
ATOM 1451 N N . ARG A 1 173 ? -2.726 3.811 0.954 1.00 93.38 173 ARG A N 1
ATOM 1452 C CA . ARG A 1 173 ? -1.511 3.973 1.747 1.00 93.38 173 ARG A CA 1
ATOM 1453 C C . ARG A 1 173 ? -0.907 5.354 1.535 1.00 93.38 173 ARG A C 1
ATOM 1455 O O . ARG A 1 173 ? -0.586 6.028 2.519 1.00 93.38 173 ARG A O 1
ATOM 1462 N N . TRP A 1 174 ? -0.757 5.772 0.281 1.00 94.50 174 TRP A N 1
ATOM 1463 C CA . TRP A 1 174 ? -0.241 7.095 -0.048 1.00 94.50 174 TRP A CA 1
ATOM 1464 C C . TRP A 1 174 ? -1.128 8.194 0.553 1.00 94.50 174 TRP A C 1
ATOM 1466 O O . TRP A 1 174 ? -0.650 9.015 1.335 1.00 94.50 174 TRP A O 1
ATOM 1476 N N . ALA A 1 175 ? -2.433 8.157 0.275 1.00 94.69 175 ALA A N 1
ATOM 1477 C CA . ALA A 1 175 ? -3.388 9.166 0.720 1.00 94.69 175 ALA A CA 1
ATOM 1478 C C . ALA A 1 175 ? -3.435 9.281 2.250 1.00 94.69 175 ALA A C 1
ATOM 1480 O O . ALA A 1 175 ? -3.427 10.390 2.790 1.00 94.69 175 ALA A O 1
ATOM 1481 N N . MET A 1 176 ? -3.426 8.152 2.970 1.00 92.81 176 MET A N 1
ATOM 1482 C CA . MET A 1 176 ? -3.355 8.189 4.430 1.00 92.81 176 MET A CA 1
ATOM 1483 C C . MET A 1 176 ? -2.044 8.757 4.944 1.00 92.81 176 MET A C 1
ATOM 1485 O O . MET A 1 176 ? -2.066 9.496 5.926 1.00 92.81 176 MET A O 1
ATOM 1489 N N . SER A 1 177 ? -0.924 8.444 4.297 1.00 89.25 177 SER A N 1
ATOM 1490 C CA . SER A 1 177 ? 0.381 8.977 4.693 1.00 89.25 177 SER A CA 1
ATOM 1491 C C . SER A 1 177 ? 0.417 10.503 4.540 1.00 89.25 177 SER A C 1
ATOM 1493 O O . SER A 1 177 ? 0.827 11.200 5.470 1.00 89.25 177 SER A O 1
ATOM 1495 N N . GLU A 1 178 ? -0.121 11.037 3.437 1.00 89.69 178 GLU A N 1
ATOM 1496 C CA . GLU A 1 178 ? -0.264 12.483 3.207 1.00 89.69 178 GLU A CA 1
ATOM 1497 C C . GLU A 1 178 ? -1.148 13.153 4.269 1.00 89.69 178 GLU A C 1
ATOM 1499 O O . GLU A 1 178 ? -0.767 14.147 4.890 1.00 89.69 178 GLU A O 1
ATOM 1504 N N . VAL A 1 179 ? -2.327 12.588 4.535 1.00 90.50 179 VAL A N 1
ATOM 1505 C CA . VAL A 1 179 ? -3.281 13.142 5.507 1.00 90.50 179 VAL A CA 1
ATOM 1506 C C . VAL A 1 179 ? -2.728 13.066 6.936 1.00 90.50 179 VAL A C 1
ATOM 1508 O O . VAL A 1 179 ? -2.838 14.027 7.706 1.00 90.50 179 VAL A O 1
ATOM 1511 N N . GLN A 1 180 ? -2.081 11.962 7.315 1.00 87.69 180 GLN A N 1
ATOM 1512 C CA . GLN A 1 180 ? -1.458 11.821 8.634 1.00 87.69 180 GLN A CA 1
ATOM 1513 C C . GLN A 1 180 ? -0.270 12.767 8.824 1.00 87.69 180 GLN A C 1
ATOM 1515 O O . GLN A 1 180 ? -0.094 13.278 9.934 1.00 87.69 180 GLN A O 1
ATOM 1520 N N . ALA A 1 181 ? 0.492 13.082 7.772 1.00 85.38 181 ALA A N 1
ATOM 1521 C CA . ALA A 1 181 ? 1.590 14.048 7.850 1.00 85.38 181 ALA A CA 1
ATOM 1522 C C . ALA A 1 181 ? 1.120 15.446 8.304 1.00 85.38 181 ALA A C 1
ATOM 1524 O O . ALA A 1 181 ? 1.869 16.183 8.951 1.00 85.38 181 ALA A O 1
ATOM 1525 N N . LEU A 1 182 ? -0.146 15.800 8.056 1.00 84.94 182 LEU A N 1
ATOM 1526 C CA . LEU A 1 182 ? -0.747 17.066 8.495 1.00 84.94 182 LEU A CA 1
ATOM 1527 C C . LEU A 1 182 ? -1.137 17.075 9.981 1.00 84.94 182 LEU A C 1
ATOM 1529 O O . LEU A 1 182 ? -1.358 18.136 10.577 1.00 84.94 182 LEU A O 1
ATOM 1533 N N . ARG A 1 183 ? -1.217 15.904 10.618 1.00 81.75 183 ARG A N 1
ATOM 1534 C CA . ARG A 1 183 ? -1.628 15.765 12.018 1.00 81.75 183 ARG A CA 1
ATOM 1535 C C . ARG A 1 183 ? -0.473 16.006 12.981 1.00 81.75 183 ARG A C 1
ATOM 1537 O O . ARG A 1 183 ? 0.710 16.050 12.640 1.00 81.75 183 ARG A O 1
ATOM 1544 N N . LYS A 1 184 ? -0.817 16.192 14.258 1.00 74.56 184 LYS A N 1
ATOM 1545 C CA . LYS A 1 184 ? 0.186 16.186 15.322 1.00 74.56 184 LYS A CA 1
ATOM 1546 C C . LYS A 1 184 ? 0.700 14.763 15.501 1.00 74.56 184 LYS A C 1
ATOM 1548 O O . LYS A 1 184 ? -0.078 13.903 15.879 1.00 74.56 184 LYS A O 1
ATOM 1553 N N . VAL A 1 185 ? 2.002 14.561 15.288 1.00 66.88 185 VAL A N 1
ATOM 1554 C CA . VAL A 1 185 ? 2.686 13.316 15.666 1.00 66.88 185 VAL A CA 1
ATOM 1555 C C . VAL A 1 185 ? 2.462 13.099 17.162 1.00 66.88 185 VAL A C 1
ATOM 1557 O O . VAL A 1 185 ? 2.943 13.880 17.989 1.00 66.88 185 VAL A O 1
ATOM 1560 N N . THR A 1 186 ? 1.661 12.096 17.495 1.00 65.19 186 THR A N 1
ATOM 1561 C CA . THR A 1 186 ? 1.514 11.581 18.854 1.00 65.19 186 THR A CA 1
ATOM 1562 C C . THR A 1 186 ? 2.500 10.419 19.035 1.00 65.19 186 THR A C 1
ATOM 1564 O O . THR A 1 186 ? 3.118 9.979 18.068 1.00 65.19 186 THR A O 1
ATOM 1567 N N . PRO A 1 187 ? 2.695 9.908 20.261 1.00 56.34 187 PRO A N 1
ATOM 1568 C CA . PRO A 1 187 ? 3.427 8.657 20.468 1.00 56.34 187 PRO A CA 1
ATOM 1569 C C . PRO A 1 187 ? 2.769 7.442 19.790 1.00 56.34 187 PRO A C 1
ATOM 1571 O O . PRO A 1 187 ? 3.416 6.397 19.699 1.00 56.34 187 PRO A O 1
ATOM 1574 N N . GLY A 1 188 ? 1.510 7.590 19.343 1.00 56.28 188 GLY A N 1
ATOM 1575 C CA . GLY A 1 188 ? 0.796 6.628 18.511 1.00 56.28 188 GLY A CA 1
ATOM 1576 C C . GLY A 1 188 ? 1.583 6.301 17.245 1.00 56.28 188 GLY A C 1
ATOM 1577 O O . GLY A 1 188 ? 2.347 7.117 16.724 1.00 56.28 188 GLY A O 1
ATOM 1578 N N . THR A 1 189 ? 1.482 5.051 16.828 1.00 55.75 189 THR A N 1
ATOM 1579 C CA . THR A 1 189 ? 2.415 4.429 15.900 1.00 55.75 189 THR A CA 1
ATOM 1580 C C . THR A 1 189 ? 2.190 4.948 14.472 1.00 55.75 189 THR A C 1
ATOM 158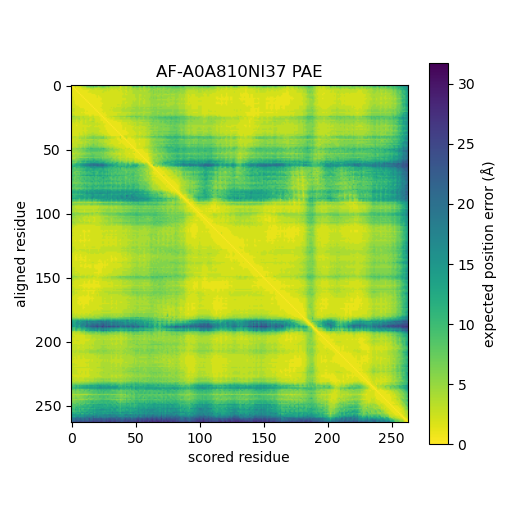2 O O . THR A 1 189 ? 1.083 4.841 13.962 1.00 55.75 189 THR A O 1
ATOM 1585 N N . PRO A 1 190 ? 3.216 5.446 13.754 1.00 56.31 190 PRO A N 1
ATOM 1586 C CA . PRO A 1 190 ? 3.077 5.857 12.346 1.00 56.31 190 PRO A CA 1
ATOM 1587 C C . PRO A 1 190 ? 2.775 4.701 11.371 1.00 56.31 190 PRO A C 1
ATOM 1589 O O . PRO A 1 190 ? 2.590 4.932 10.184 1.00 56.31 190 PRO A O 1
ATOM 1592 N N . VAL A 1 191 ? 2.715 3.463 11.869 1.00 65.31 191 VAL A N 1
ATOM 1593 C CA . VAL A 1 191 ? 2.403 2.245 11.104 1.00 65.31 191 VAL A CA 1
ATOM 1594 C C . VAL A 1 191 ? 0.891 2.044 10.942 1.00 65.31 191 VAL A C 1
ATOM 1596 O O . VAL A 1 191 ? 0.454 1.211 10.157 1.00 65.31 191 VAL A O 1
ATOM 1599 N N . ASP A 1 192 ? 0.062 2.849 11.613 1.00 73.31 192 ASP A N 1
ATOM 1600 C CA . ASP A 1 192 ? -1.395 2.713 11.540 1.00 73.31 192 ASP A CA 1
ATOM 1601 C C . ASP A 1 192 ? -1.947 2.982 10.124 1.00 73.31 192 ASP A C 1
ATOM 1603 O O . ASP A 1 192 ? -3.060 2.559 9.816 1.00 73.31 192 ASP A O 1
ATOM 1607 N N . ASN A 1 193 ? -1.180 3.611 9.217 1.00 80.38 193 ASN A N 1
ATOM 1608 C CA . ASN A 1 193 ? -1.569 3.751 7.804 1.00 80.38 193 ASN A CA 1
ATOM 1609 C C . ASN A 1 193 ? -1.799 2.396 7.107 1.00 80.38 193 ASN A C 1
ATOM 1611 O O . ASN A 1 193 ? -2.611 2.318 6.189 1.00 80.38 193 ASN A O 1
ATOM 1615 N N . GLN A 1 194 ? -1.161 1.323 7.581 1.00 85.19 194 GLN A N 1
ATOM 1616 C CA . GLN A 1 194 ? -1.387 -0.045 7.116 1.00 85.19 194 GLN A CA 1
ATOM 1617 C C . GLN A 1 194 ? -2.814 -0.530 7.384 1.00 85.19 194 GLN A C 1
ATOM 1619 O O . GLN A 1 194 ? -3.363 -1.293 6.599 1.00 85.19 194 GLN A O 1
ATOM 1624 N N . ILE A 1 195 ? -3.461 -0.058 8.455 1.00 89.25 195 ILE A N 1
ATOM 1625 C CA . ILE A 1 195 ? -4.850 -0.427 8.763 1.00 89.25 195 ILE A CA 1
ATOM 1626 C C . ILE A 1 195 ? -5.792 0.084 7.665 1.00 89.25 195 ILE A C 1
ATOM 1628 O O . ILE A 1 195 ? -6.802 -0.550 7.360 1.00 89.25 195 ILE A O 1
ATOM 1632 N N . ALA A 1 196 ? -5.453 1.212 7.035 1.00 91.88 196 ALA A N 1
ATOM 1633 C CA . ALA A 1 196 ? -6.296 1.827 6.021 1.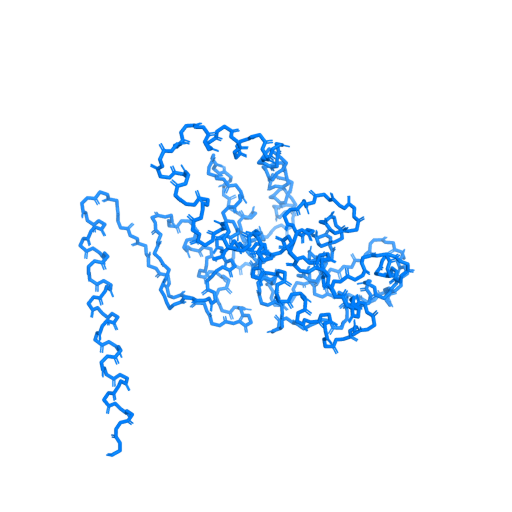00 91.88 196 ALA A CA 1
ATOM 1634 C C . ALA A 1 196 ? -6.431 0.980 4.749 1.00 91.88 196 ALA A C 1
ATOM 1636 O O . ALA A 1 196 ? -7.458 1.067 4.078 1.00 91.88 196 ALA A O 1
ATOM 1637 N N . THR A 1 197 ? -5.451 0.130 4.427 1.00 93.38 197 THR A N 1
ATOM 1638 C CA . THR A 1 197 ? -5.498 -0.694 3.207 1.00 93.38 197 THR A CA 1
ATOM 1639 C C . THR A 1 197 ? -6.528 -1.820 3.290 1.00 93.38 197 THR A C 1
ATOM 1641 O O . THR A 1 197 ? -6.966 -2.335 2.265 1.00 93.38 197 THR A O 1
ATOM 1644 N N . TYR A 1 198 ? -7.011 -2.131 4.493 1.00 94.12 198 TYR A N 1
ATOM 1645 C CA . TYR A 1 198 ? -8.130 -3.042 4.703 1.00 94.12 198 TYR A CA 1
ATOM 1646 C C . TYR A 1 198 ? -9.502 -2.393 4.515 1.00 94.12 198 TYR A C 1
ATOM 1648 O O . TYR A 1 198 ? -10.487 -3.111 4.389 1.00 94.12 198 TYR A O 1
ATOM 1656 N N . LEU A 1 199 ? -9.617 -1.060 4.498 1.00 95.50 199 LEU A N 1
ATOM 1657 C CA . LEU A 1 199 ? -10.923 -0.384 4.489 1.00 95.50 199 LEU A CA 1
ATOM 1658 C C . LEU A 1 199 ? -11.783 -0.735 3.270 1.00 95.50 199 LEU A C 1
ATOM 1660 O O . LEU A 1 199 ? -12.994 -0.584 3.340 1.00 95.50 199 LEU A O 1
ATOM 1664 N N . ILE A 1 200 ? -11.186 -1.206 2.178 1.00 95.94 200 ILE A N 1
ATOM 1665 C CA . ILE A 1 200 ? -11.917 -1.612 0.969 1.00 95.94 200 ILE A CA 1
ATOM 1666 C C . ILE A 1 200 ? -12.513 -3.020 1.054 1.00 95.94 200 ILE A C 1
ATOM 1668 O O . ILE A 1 200 ? -13.342 -3.376 0.224 1.00 95.94 200 ILE A O 1
ATOM 1672 N N . ASP A 1 201 ? -12.104 -3.815 2.044 1.00 95.12 201 ASP A N 1
ATOM 1673 C CA . ASP A 1 201 ? -12.521 -5.215 2.195 1.00 95.12 201 ASP A CA 1
ATOM 1674 C C . ASP A 1 201 ? -13.693 -5.402 3.166 1.00 95.12 201 ASP A C 1
ATOM 1676 O O . ASP A 1 201 ? -14.192 -6.517 3.325 1.00 95.12 201 ASP A O 1
ATOM 1680 N N . TYR A 1 202 ? -14.120 -4.337 3.847 1.00 94.12 202 TYR A N 1
ATOM 1681 C CA . TYR A 1 202 ? -15.115 -4.409 4.915 1.00 94.12 202 TYR A CA 1
ATOM 1682 C C . TYR A 1 202 ? -16.232 -3.386 4.717 1.00 94.12 202 TYR A C 1
ATOM 1684 O O . TYR A 1 202 ? -16.019 -2.293 4.204 1.00 94.12 202 TYR A O 1
ATOM 1692 N N . ASP A 1 203 ? -17.427 -3.715 5.205 1.00 91.75 203 ASP A N 1
ATOM 1693 C CA . ASP A 1 203 ? -18.572 -2.799 5.179 1.00 91.75 203 ASP A CA 1
ATOM 1694 C C . ASP A 1 203 ? -18.502 -1.742 6.293 1.00 91.75 203 ASP A C 1
ATOM 1696 O O . ASP A 1 203 ? -18.940 -0.602 6.119 1.00 91.75 203 ASP A O 1
ATOM 1700 N N . VAL A 1 204 ? -17.956 -2.118 7.455 1.00 93.50 204 VAL A N 1
ATOM 1701 C CA . VAL A 1 204 ? -17.907 -1.289 8.666 1.00 93.50 204 VAL A CA 1
ATOM 1702 C C . VAL A 1 204 ? -16.520 -1.365 9.292 1.00 93.50 204 VAL A C 1
ATOM 1704 O O . VAL A 1 204 ? -16.000 -2.450 9.546 1.00 93.50 204 VAL A O 1
ATOM 1707 N N . PHE A 1 205 ? -15.946 -0.203 9.590 1.00 94.50 205 PHE A N 1
ATOM 1708 C CA . PHE A 1 205 ? -14.687 -0.066 10.311 1.00 94.50 205 PHE A CA 1
ATOM 1709 C C . PHE A 1 205 ? -14.941 0.607 11.658 1.00 94.50 205 PHE A C 1
ATOM 1711 O O . PHE A 1 205 ? -15.428 1.737 11.711 1.00 94.50 205 PHE A O 1
ATOM 1718 N N . VAL A 1 206 ? -14.617 -0.084 12.752 1.00 93.69 206 VAL A N 1
ATOM 1719 C CA . VAL A 1 206 ? -14.824 0.424 14.113 1.00 93.69 206 VAL A CA 1
ATOM 1720 C C . VAL A 1 206 ? -13.483 0.781 14.735 1.00 93.69 206 VAL A C 1
ATOM 1722 O O . VAL A 1 206 ? -12.586 -0.057 14.794 1.00 93.69 206 VAL A O 1
ATOM 1725 N N . THR A 1 207 ? -13.350 2.007 15.235 1.00 92.56 207 THR A N 1
ATOM 1726 C CA . THR A 1 207 ? -12.121 2.468 15.892 1.00 92.56 207 THR A CA 1
ATOM 1727 C C . THR A 1 207 ? -12.420 3.326 17.116 1.00 92.56 207 THR A C 1
ATOM 1729 O O . THR A 1 207 ? -13.398 4.067 17.139 1.00 92.56 207 THR A O 1
ATOM 1732 N N . GLY A 1 208 ? -11.578 3.241 18.146 1.00 90.44 208 GLY A N 1
ATOM 1733 C CA . GLY A 1 208 ? -11.561 4.222 19.239 1.00 90.44 208 GLY A CA 1
ATOM 1734 C C . GLY A 1 208 ? -10.728 5.466 18.906 1.00 90.44 208 GLY A C 1
ATOM 1735 O O . GLY A 1 208 ? -10.808 6.476 19.605 1.00 90.44 208 GLY A O 1
ATOM 1736 N N . ASP A 1 209 ? -9.929 5.413 17.836 1.00 89.88 209 ASP A N 1
ATOM 1737 C CA . ASP A 1 209 ? -9.102 6.527 17.389 1.00 89.88 209 ASP A CA 1
ATOM 1738 C C . ASP A 1 209 ? -9.905 7.467 16.484 1.00 89.88 209 ASP A C 1
ATOM 1740 O O . ASP A 1 209 ? -10.047 7.277 15.271 1.00 89.88 209 ASP A O 1
ATOM 1744 N N . ARG A 1 210 ? -10.413 8.536 17.098 1.00 90.25 210 ARG A N 1
ATOM 1745 C CA . ARG A 1 210 ? -11.121 9.607 16.396 1.00 90.25 210 ARG A CA 1
ATOM 1746 C C . ARG A 1 210 ? -10.244 10.312 15.359 1.00 90.25 210 ARG A C 1
ATOM 1748 O O . ARG A 1 210 ? -10.762 10.746 14.333 1.00 90.25 210 ARG A O 1
ATOM 1755 N N . ALA A 1 211 ? -8.942 10.445 15.608 1.00 89.00 211 ALA A N 1
ATOM 1756 C CA . ALA A 1 211 ? -8.049 11.114 14.673 1.00 89.00 211 ALA A CA 1
ATOM 1757 C C . ALA A 1 211 ? -7.862 10.273 13.406 1.00 89.00 211 ALA A C 1
ATOM 1759 O O . ALA A 1 211 ? -7.906 10.824 12.306 1.00 89.00 211 ALA A O 1
ATOM 1760 N N . PHE A 1 212 ? -7.722 8.955 13.553 1.00 90.69 212 PHE A N 1
ATOM 1761 C CA . PHE A 1 212 ? -7.702 8.037 12.419 1.00 90.69 212 PHE A CA 1
ATOM 1762 C C . PHE A 1 212 ? -9.015 8.097 11.630 1.00 90.69 212 PHE A C 1
ATOM 1764 O O . PHE A 1 212 ? -8.988 8.285 10.416 1.00 90.69 212 PHE A O 1
ATOM 1771 N N . ALA A 1 213 ? -10.160 8.019 12.316 1.00 93.31 213 ALA A N 1
ATOM 1772 C CA . ALA A 1 213 ? -11.481 8.100 11.689 1.00 93.31 213 ALA A CA 1
ATOM 1773 C C . ALA A 1 213 ? -11.665 9.379 10.857 1.00 93.31 213 ALA A C 1
ATOM 1775 O O . ALA A 1 213 ? -12.081 9.328 9.706 1.00 93.31 213 ALA A O 1
ATOM 1776 N N . GLU A 1 214 ? -11.296 10.530 11.413 1.00 92.50 214 GLU A N 1
ATOM 1777 C CA . GLU A 1 214 ? -11.324 11.808 10.700 1.00 92.50 214 GLU A CA 1
ATOM 1778 C C . GLU A 1 214 ? -10.414 11.807 9.458 1.00 92.50 214 GLU A C 1
ATOM 1780 O O . GLU A 1 214 ? -10.785 12.391 8.444 1.00 92.50 214 GLU A O 1
ATOM 1785 N N . CYS A 1 215 ? -9.251 11.145 9.495 1.00 92.69 215 CYS A N 1
ATOM 1786 C CA . CYS A 1 215 ? -8.403 11.015 8.309 1.00 92.69 215 CYS A CA 1
ATOM 1787 C C . CYS A 1 215 ? -9.066 10.157 7.218 1.00 92.69 215 CYS A C 1
ATOM 1789 O O . CYS A 1 215 ? -9.000 10.520 6.045 1.00 92.69 215 CYS A O 1
ATOM 1791 N N . VAL A 1 216 ? -9.744 9.068 7.601 1.00 94.94 216 VAL A N 1
ATOM 1792 C CA . VAL A 1 216 ? -10.518 8.235 6.665 1.00 94.94 216 VAL A CA 1
ATOM 1793 C C . VAL A 1 216 ? -11.601 9.061 5.973 1.00 94.94 216 VAL A C 1
ATOM 1795 O O . VAL A 1 216 ? -11.746 8.992 4.755 1.00 94.94 216 VAL A O 1
ATOM 1798 N N . GLU A 1 217 ? -12.326 9.897 6.717 1.00 94.69 217 GLU A N 1
ATOM 1799 C CA . GLU A 1 217 ? -13.365 10.748 6.128 1.00 94.69 217 GLU A CA 1
ATOM 1800 C C . GLU A 1 217 ? -12.806 11.834 5.197 1.00 94.69 217 GLU A C 1
ATOM 1802 O O . GLU A 1 217 ? -13.480 12.216 4.244 1.00 94.69 217 GLU A O 1
ATOM 1807 N N . VAL A 1 218 ? -11.569 12.296 5.415 1.00 93.44 218 VAL A N 1
ATOM 1808 C CA . VAL A 1 218 ? -10.888 13.223 4.493 1.00 93.44 218 VAL A CA 1
ATOM 1809 C C . VAL A 1 218 ? -10.549 12.545 3.164 1.00 93.44 218 VAL A C 1
ATOM 1811 O O . VAL A 1 218 ? -10.734 13.155 2.115 1.00 93.44 218 VAL A O 1
ATOM 1814 N N . ILE A 1 219 ? -10.070 11.297 3.178 1.00 94.94 219 ILE A N 1
ATOM 1815 C CA . ILE A 1 219 ? -9.688 10.595 1.939 1.00 94.94 219 ILE A CA 1
ATOM 1816 C C . ILE A 1 219 ? -10.881 9.974 1.203 1.00 94.94 219 ILE A C 1
ATOM 1818 O O . ILE A 1 219 ? -10.801 9.769 -0.007 1.00 94.94 219 ILE A O 1
ATOM 1822 N N . ARG A 1 220 ? -11.986 9.677 1.904 1.00 95.56 220 ARG A N 1
ATOM 1823 C CA . ARG A 1 220 ? -13.149 8.948 1.366 1.00 95.56 220 ARG A CA 1
ATOM 1824 C C . ARG A 1 220 ? -13.694 9.514 0.046 1.00 95.56 220 ARG A C 1
ATOM 1826 O O . ARG A 1 220 ? -13.919 8.703 -0.849 1.00 95.56 220 ARG A O 1
ATOM 1833 N N . PRO A 1 221 ? -13.890 10.837 -0.132 1.00 94.44 221 PRO A N 1
ATOM 1834 C CA . PRO A 1 221 ? -14.442 11.383 -1.376 1.00 94.44 221 PRO A CA 1
ATOM 1835 C C . PRO A 1 221 ? -13.544 11.177 -2.601 1.00 94.44 221 PRO A C 1
ATOM 1837 O O . PRO A 1 221 ? -14.032 11.255 -3.720 1.00 94.44 221 PRO A O 1
ATOM 1840 N N . HIS A 1 222 ? -12.252 10.929 -2.380 1.00 94.31 222 HIS A N 1
ATOM 1841 C CA . HIS A 1 222 ? -11.230 10.828 -3.421 1.00 94.31 222 HIS A CA 1
ATOM 1842 C C . HIS A 1 222 ? -10.830 9.379 -3.725 1.00 94.31 222 HIS A C 1
ATOM 1844 O O . HIS A 1 222 ? -10.016 9.138 -4.614 1.00 94.31 222 HIS A O 1
ATOM 1850 N N . SER A 1 223 ? -11.338 8.415 -2.952 1.00 95.25 223 SER A N 1
ATOM 1851 C CA . SER A 1 223 ? -10.876 7.034 -3.032 1.00 95.25 223 SER A CA 1
ATOM 1852 C C . SER A 1 223 ? -11.321 6.354 -4.332 1.00 95.25 223 SER A C 1
ATOM 1854 O O . SER A 1 223 ? -12.488 6.478 -4.707 1.00 95.25 223 SER A O 1
ATOM 1856 N N . PRO A 1 224 ? -10.442 5.569 -4.990 1.00 95.50 224 PRO A N 1
ATOM 1857 C CA . PRO A 1 224 ? -10.811 4.793 -6.178 1.00 95.50 224 PRO A CA 1
ATOM 1858 C C . PRO A 1 224 ? -11.769 3.633 -5.880 1.00 95.50 224 PRO A C 1
ATOM 1860 O O . PRO A 1 224 ? -12.274 2.995 -6.801 1.00 95.50 224 PRO A O 1
ATOM 1863 N N . ALA A 1 225 ? -11.997 3.323 -4.603 1.00 96.00 225 ALA A N 1
ATOM 1864 C CA . ALA A 1 225 ? -12.842 2.230 -4.160 1.00 96.00 225 ALA A CA 1
ATOM 1865 C C . ALA A 1 225 ? -13.764 2.682 -3.023 1.00 96.00 225 ALA A C 1
ATOM 1867 O O . ALA A 1 225 ? -13.492 3.640 -2.300 1.00 96.00 225 ALA A O 1
ATOM 1868 N N . SER A 1 226 ? -14.872 1.962 -2.846 1.00 96.62 226 SER A N 1
ATOM 1869 C CA . SER A 1 226 ? -15.742 2.183 -1.690 1.00 96.62 226 SER A CA 1
ATOM 1870 C C . SER A 1 226 ? -15.011 1.782 -0.412 1.00 96.62 226 SER A C 1
ATOM 1872 O O . SER A 1 226 ? -14.477 0.681 -0.323 1.00 96.62 226 SER A O 1
ATOM 1874 N N . LEU A 1 227 ? -15.003 2.678 0.574 1.00 97.00 227 LEU A N 1
ATOM 1875 C CA . LEU A 1 227 ? -14.407 2.422 1.883 1.00 97.00 227 LEU A CA 1
ATOM 1876 C C . LEU A 1 227 ? -15.477 2.024 2.894 1.00 97.00 227 LEU A C 1
ATOM 1878 O O . LEU A 1 227 ? -16.583 2.573 2.879 1.00 97.00 227 LEU A O 1
ATOM 1882 N N . ALA A 1 228 ? -15.100 1.166 3.836 1.00 96.38 228 ALA A N 1
ATOM 1883 C CA . ALA A 1 228 ? -15.888 0.810 5.004 1.00 96.38 228 ALA A CA 1
ATOM 1884 C C . ALA A 1 228 ? -16.485 2.051 5.673 1.00 96.38 228 ALA A C 1
ATOM 1886 O O . ALA A 1 228 ? -15.840 3.102 5.784 1.00 96.38 228 ALA A O 1
ATOM 1887 N N . THR A 1 229 ? -17.719 1.937 6.149 1.00 94.94 229 THR A N 1
ATOM 1888 C CA . THR A 1 229 ? -18.355 2.988 6.942 1.00 94.94 229 THR A CA 1
ATOM 1889 C C . THR A 1 229 ? -17.630 3.104 8.276 1.00 94.94 229 THR A C 1
ATOM 1891 O O . THR A 1 229 ? -17.572 2.143 9.045 1.00 94.94 229 THR A O 1
ATOM 1894 N N . THR A 1 230 ? -17.076 4.281 8.557 1.00 95.44 230 THR A N 1
ATOM 1895 C CA . THR A 1 230 ? -16.335 4.523 9.796 1.00 95.44 230 THR A CA 1
ATOM 1896 C C . THR A 1 230 ? -17.285 4.701 10.974 1.00 95.44 230 THR A C 1
ATOM 1898 O O . THR A 1 230 ? -18.227 5.492 10.924 1.00 95.44 230 THR A O 1
ATOM 1901 N N . SER A 1 231 ? -17.005 4.010 12.075 1.00 94.75 231 SER A N 1
ATOM 1902 C CA . SER A 1 231 ? -17.729 4.147 13.332 1.00 94.75 231 SER A CA 1
ATOM 1903 C C . SER A 1 231 ? -16.760 4.359 14.490 1.00 94.75 231 SER A C 1
ATOM 1905 O O . SER A 1 231 ? -15.906 3.515 14.764 1.00 94.75 231 SER A O 1
ATOM 1907 N N . VAL A 1 232 ? -16.889 5.492 15.185 1.00 95.06 232 VAL A N 1
ATOM 1908 C CA . VAL A 1 232 ? -16.047 5.793 16.349 1.00 95.06 232 VAL A CA 1
ATOM 1909 C C . VAL A 1 232 ? -16.687 5.198 17.599 1.00 95.06 232 VAL A C 1
ATOM 1911 O O . VAL A 1 232 ? -17.757 5.640 18.016 1.00 95.06 232 VAL A O 1
ATOM 1914 N N . SER A 1 233 ? -16.038 4.195 18.186 1.00 93.38 233 SER A N 1
ATOM 1915 C CA . SER A 1 233 ? -16.493 3.568 19.426 1.00 93.38 233 SER A CA 1
ATOM 1916 C C . SER A 1 233 ? -16.144 4.443 20.633 1.00 93.38 233 SER A C 1
ATOM 1918 O O . SER A 1 233 ? -15.013 4.933 20.718 1.00 93.38 233 SER A O 1
ATOM 1920 N N . PRO A 1 234 ? -17.056 4.608 21.610 1.00 91.31 234 PRO A N 1
ATOM 1921 C CA . PRO A 1 234 ? -16.696 5.163 22.910 1.00 91.31 234 PRO A CA 1
ATOM 1922 C C . PRO A 1 234 ? -15.738 4.218 23.657 1.00 91.31 234 PRO A C 1
ATOM 1924 O O . PRO A 1 234 ? -15.580 3.051 23.292 1.00 91.31 234 PRO A O 1
ATOM 1927 N N . ALA A 1 235 ? -15.093 4.731 24.705 1.00 87.31 235 ALA A N 1
ATOM 1928 C CA . ALA A 1 235 ? -14.230 3.946 25.586 1.00 87.31 235 ALA A CA 1
ATOM 1929 C C . ALA A 1 235 ? -15.026 3.269 26.719 1.00 87.31 235 ALA A C 1
ATOM 1931 O O . ALA A 1 235 ? -16.108 3.728 27.089 1.00 87.31 235 ALA A O 1
ATOM 1932 N N . GLY A 1 236 ? -14.448 2.221 27.314 1.00 87.19 236 GLY A N 1
ATOM 1933 C CA . GLY A 1 236 ? -15.027 1.518 28.464 1.00 87.19 236 GLY A CA 1
ATOM 1934 C C . GLY A 1 236 ? -16.289 0.726 28.113 1.00 87.19 236 GLY A C 1
ATOM 1935 O O . GLY A 1 236 ? -16.431 0.249 26.989 1.00 87.19 236 GLY A O 1
ATOM 1936 N N . ASP A 1 237 ? -17.204 0.600 29.074 1.00 84.50 237 ASP A N 1
ATOM 1937 C CA . ASP A 1 237 ? -18.398 -0.253 28.958 1.00 84.50 237 ASP A CA 1
ATOM 1938 C C . ASP A 1 237 ? -19.303 0.129 27.775 1.00 84.50 237 ASP A C 1
ATOM 1940 O O . ASP A 1 237 ? -19.871 -0.743 27.119 1.00 84.50 237 ASP A O 1
ATOM 1944 N N . GLY A 1 238 ? -19.351 1.417 27.412 1.00 88.62 238 GLY A N 1
ATOM 1945 C CA . GLY A 1 238 ? -20.128 1.890 26.262 1.00 88.62 238 GLY A CA 1
ATOM 1946 C C . GLY A 1 238 ? -19.657 1.335 24.911 1.00 88.62 238 GLY A C 1
ATOM 1947 O O . GLY A 1 238 ? -20.407 1.388 23.937 1.00 88.62 238 GLY A O 1
ATOM 1948 N N . ALA A 1 239 ? -18.433 0.799 24.824 1.00 91.06 239 ALA A N 1
ATOM 1949 C CA . ALA A 1 239 ? -17.928 0.169 23.605 1.00 91.06 239 ALA A CA 1
ATOM 1950 C C . ALA A 1 239 ? -18.710 -1.107 23.256 1.00 91.06 239 ALA A C 1
ATOM 1952 O O . ALA A 1 239 ? -18.945 -1.389 22.081 1.00 91.06 239 ALA A O 1
ATOM 1953 N N . VAL A 1 240 ? -19.128 -1.871 24.271 1.00 89.00 240 VAL A N 1
ATOM 1954 C CA . VAL A 1 240 ? -19.856 -3.132 24.078 1.00 89.00 240 VAL A CA 1
ATOM 1955 C C . VAL A 1 240 ? -21.234 -2.854 23.490 1.00 89.00 240 VAL A C 1
ATOM 1957 O O . VAL A 1 240 ? -21.580 -3.423 22.456 1.00 89.00 240 VAL A O 1
ATOM 1960 N N . ASP A 1 241 ? -21.976 -1.923 24.089 1.00 91.44 241 ASP A N 1
ATOM 1961 C CA . ASP A 1 241 ? -23.305 -1.527 23.611 1.00 91.44 241 ASP A CA 1
ATOM 1962 C C . ASP A 1 241 ? -23.251 -0.966 22.186 1.00 91.44 241 ASP A C 1
ATOM 1964 O O . ASP A 1 241 ? -24.098 -1.279 21.346 1.00 91.44 241 ASP A O 1
ATOM 1968 N N . HIS A 1 242 ? -22.214 -0.181 21.882 1.00 91.62 242 HIS A N 1
ATOM 1969 C CA . HIS A 1 242 ? -21.977 0.345 20.539 1.00 91.62 242 HIS A CA 1
ATOM 1970 C C . HIS A 1 242 ? -21.779 -0.772 19.507 1.00 91.62 242 HIS A C 1
ATOM 1972 O O . HIS A 1 242 ? -22.427 -0.767 18.458 1.00 91.62 242 HIS A O 1
ATOM 1978 N N . LEU A 1 243 ? -20.927 -1.757 19.811 1.00 91.31 243 LEU A N 1
ATOM 1979 C CA . LEU A 1 243 ? -20.676 -2.901 18.930 1.00 91.31 243 LEU A CA 1
ATOM 1980 C C . LEU A 1 243 ? -21.930 -3.760 18.730 1.00 91.31 243 LEU A C 1
ATOM 1982 O O . LEU A 1 243 ? -22.247 -4.114 17.594 1.00 91.31 243 LEU A O 1
ATOM 1986 N N . LEU A 1 244 ? -22.673 -4.052 19.803 1.00 91.19 244 LEU A N 1
ATOM 1987 C CA . LEU A 1 244 ? -23.940 -4.785 19.717 1.00 91.19 244 LEU A CA 1
ATOM 1988 C C . LEU A 1 244 ? -24.945 -4.049 18.820 1.00 91.19 244 LEU A C 1
ATOM 1990 O O . LEU A 1 244 ? -25.530 -4.654 17.920 1.00 91.19 244 LEU A O 1
ATOM 1994 N N . GLY A 1 245 ? -25.066 -2.728 18.979 1.00 92.12 245 GLY A N 1
ATOM 1995 C CA . GLY A 1 245 ? -25.920 -1.900 18.129 1.00 92.12 245 GLY A CA 1
ATOM 1996 C C . GLY A 1 245 ? -25.512 -1.907 16.649 1.00 92.12 245 GLY A C 1
ATOM 1997 O O . GLY A 1 245 ? -26.377 -1.874 15.770 1.00 92.12 245 GLY A O 1
ATOM 1998 N N . LEU A 1 246 ? -24.212 -1.977 16.339 1.00 91.69 246 LEU A N 1
ATOM 1999 C CA . LEU A 1 246 ? -23.726 -2.114 14.960 1.00 91.69 246 LEU A CA 1
ATOM 2000 C C . LEU A 1 246 ? -24.063 -3.483 14.358 1.00 91.69 246 LEU A C 1
ATOM 2002 O O . LEU A 1 246 ? -24.475 -3.547 13.195 1.00 91.69 246 LEU A O 1
ATOM 2006 N N . PHE A 1 247 ? -23.937 -4.564 15.132 1.00 88.81 247 PHE A N 1
ATOM 2007 C CA . PHE A 1 247 ? -24.311 -5.903 14.672 1.00 88.81 247 PHE A CA 1
ATOM 2008 C C . PHE A 1 247 ? -25.807 -6.006 14.385 1.00 88.81 247 PHE A C 1
ATOM 2010 O O . PHE A 1 247 ? -26.190 -6.526 13.338 1.00 88.81 247 PHE A O 1
ATOM 2017 N N . GLU A 1 248 ? -26.653 -5.442 15.248 1.00 90.88 248 GLU A N 1
ATOM 2018 C CA . GLU A 1 248 ? -28.096 -5.402 15.005 1.00 90.88 248 GLU A CA 1
ATOM 2019 C C . GLU A 1 248 ? -28.454 -4.633 13.731 1.00 90.88 248 GLU A C 1
ATOM 2021 O O . GLU A 1 248 ? -29.280 -5.094 12.942 1.00 90.88 248 GLU A O 1
ATOM 2026 N N . LYS A 1 249 ? -27.836 -3.466 13.506 1.00 88.62 249 LYS A N 1
ATOM 2027 C CA . LYS A 1 249 ? -28.053 -2.676 12.283 1.00 88.62 249 LYS A CA 1
ATOM 2028 C C . LYS A 1 249 ? -27.636 -3.449 11.035 1.00 88.62 249 LYS A C 1
ATOM 2030 O O . LYS A 1 249 ? -28.391 -3.483 10.066 1.00 88.62 249 LYS A O 1
ATOM 2035 N N . SER A 1 250 ? -26.474 -4.096 11.082 1.00 84.88 250 SER A N 1
ATOM 2036 C CA . SER A 1 250 ? -25.943 -4.880 9.961 1.00 84.88 250 SER A CA 1
ATOM 2037 C C . SER A 1 250 ? -26.845 -6.077 9.644 1.00 84.88 250 SER A C 1
ATOM 2039 O O . SER A 1 250 ? -27.184 -6.308 8.485 1.00 84.88 250 SER A O 1
ATOM 2041 N N . ALA A 1 251 ? -27.324 -6.785 10.674 1.00 84.06 251 ALA A N 1
ATOM 2042 C CA . ALA A 1 251 ? -28.255 -7.901 10.514 1.00 84.06 251 ALA A CA 1
ATOM 2043 C C . ALA A 1 251 ? -29.580 -7.467 9.862 1.00 84.06 251 ALA A C 1
ATOM 2045 O O . ALA A 1 251 ? -30.090 -8.166 8.985 1.00 84.06 251 ALA A O 1
ATOM 2046 N N . ARG A 1 252 ? -30.120 -6.296 10.237 1.00 86.75 252 ARG A N 1
ATOM 2047 C CA . ARG A 1 252 ? -31.336 -5.736 9.615 1.00 86.75 252 ARG A CA 1
ATOM 2048 C C . ARG A 1 252 ? -31.115 -5.386 8.144 1.00 86.75 252 ARG A C 1
ATOM 2050 O O . ARG A 1 252 ? -31.901 -5.810 7.305 1.00 86.75 252 ARG A O 1
ATOM 2057 N N . GLN A 1 253 ? -30.020 -4.698 7.817 1.00 84.81 253 GLN A N 1
ATOM 2058 C CA . GLN A 1 253 ? -29.688 -4.335 6.432 1.00 84.81 253 GLN A CA 1
ATOM 2059 C C . GLN A 1 253 ? -29.492 -5.565 5.538 1.00 84.81 253 GLN A C 1
ATOM 2061 O O . GLN A 1 253 ? -29.924 -5.582 4.384 1.00 84.81 253 GLN A O 1
ATOM 2066 N N . GLN A 1 254 ? -28.861 -6.616 6.066 1.00 80.44 254 GLN A N 1
ATOM 2067 C CA . GLN A 1 254 ? -28.692 -7.871 5.340 1.00 80.44 254 GLN A CA 1
ATOM 2068 C C . GLN A 1 254 ? -30.037 -8.576 5.119 1.00 80.44 254 GLN A C 1
ATOM 2070 O O . GLN A 1 254 ? -30.291 -9.073 4.023 1.00 80.44 254 GLN A O 1
ATOM 2075 N N . HIS A 1 255 ? -30.922 -8.564 6.119 1.00 79.88 255 HIS A N 1
ATOM 2076 C CA . HIS A 1 255 ? -32.271 -9.112 5.992 1.00 79.88 255 HIS A CA 1
ATOM 2077 C C . HIS A 1 255 ? -33.098 -8.378 4.925 1.00 79.88 255 HIS A C 1
ATOM 2079 O O . HIS A 1 255 ? -33.694 -9.027 4.067 1.00 79.88 255 HIS A O 1
ATOM 2085 N N . GLU A 1 256 ? -33.079 -7.044 4.920 1.00 83.94 256 GLU A N 1
ATOM 2086 C CA . GLU A 1 256 ? -33.761 -6.213 3.916 1.00 83.94 256 GLU A CA 1
ATOM 2087 C C . GLU A 1 256 ? -33.228 -6.473 2.499 1.00 83.94 256 GLU A C 1
ATOM 2089 O O . GLU A 1 256 ? -34.008 -6.655 1.563 1.00 83.94 256 GLU A O 1
ATOM 2094 N N . ARG A 1 257 ? -31.901 -6.583 2.335 1.00 81.56 257 ARG A N 1
ATOM 2095 C CA . ARG A 1 257 ? -31.281 -6.956 1.051 1.00 81.56 257 ARG A CA 1
ATOM 2096 C C . ARG A 1 257 ? -31.732 -8.332 0.564 1.00 81.56 257 ARG A C 1
ATOM 2098 O O . ARG A 1 257 ? -31.999 -8.489 -0.622 1.00 81.56 257 ARG A O 1
ATOM 2105 N N . CYS A 1 258 ? -31.835 -9.319 1.455 1.00 78.88 258 CYS A N 1
ATOM 2106 C CA . CYS A 1 258 ? -32.318 -10.652 1.096 1.00 78.88 258 CYS A CA 1
ATOM 2107 C C . CYS A 1 258 ? -33.802 -10.656 0.703 1.00 78.88 258 CYS A C 1
ATOM 2109 O O . CYS A 1 258 ? -34.174 -11.405 -0.194 1.00 78.88 258 CYS A O 1
ATOM 2111 N N . GLN A 1 259 ? -34.641 -9.824 1.327 1.00 77.00 259 GLN A N 1
ATOM 2112 C CA . GLN A 1 259 ? -36.064 -9.724 0.979 1.00 77.00 259 GLN A CA 1
ATOM 2113 C C . GLN A 1 259 ? -36.300 -9.066 -0.387 1.00 77.00 259 GLN A C 1
ATOM 2115 O O . GLN A 1 259 ? -37.196 -9.480 -1.114 1.00 77.00 259 GLN A O 1
ATOM 2120 N N . LEU A 1 260 ? -35.476 -8.086 -0.767 1.00 72.81 260 LEU A N 1
ATOM 2121 C CA . LEU A 1 260 ? -35.569 -7.400 -2.064 1.00 72.81 260 LEU A CA 1
ATOM 2122 C C . LEU A 1 260 ? -35.077 -8.243 -3.256 1.00 72.81 260 LEU A C 1
ATOM 2124 O O . LEU A 1 260 ? -35.252 -7.838 -4.402 1.00 72.81 260 LEU A O 1
ATOM 2128 N N . LEU A 1 261 ? -34.453 -9.397 -3.000 1.00 68.88 261 LEU A N 1
ATOM 2129 C CA . LEU A 1 261 ? -33.921 -10.308 -4.022 1.00 68.88 261 LEU A CA 1
ATOM 2130 C C . LEU A 1 261 ? -34.827 -11.523 -4.294 1.00 68.88 261 LEU A C 1
ATOM 2132 O O . LEU A 1 261 ? -34.442 -12.399 -5.069 1.00 68.88 261 LEU A O 1
ATOM 2136 N N . VAL A 1 262 ? -36.015 -11.587 -3.684 1.00 50.38 262 VAL A N 1
ATOM 2137 C CA . VAL A 1 262 ? -37.022 -12.617 -3.980 1.00 50.38 262 VAL A CA 1
ATOM 2138 C C . VAL A 1 262 ? -38.077 -12.009 -4.920 1.00 50.38 262 VAL A C 1
ATOM 2140 O O . VAL A 1 262 ? -38.776 -11.092 -4.486 1.00 50.38 262 VAL A O 1
ATOM 2143 N N . PRO A 1 263 ? -38.159 -12.447 -6.193 1.00 55.19 263 PRO A N 1
ATOM 2144 C CA . PRO A 1 263 ? -39.159 -11.966 -7.150 1.00 55.19 263 PRO A CA 1
ATOM 2145 C C . PRO A 1 263 ? -40.589 -12.397 -6.802 1.00 55.19 263 PRO A C 1
ATOM 2147 O O . PRO A 1 263 ? -40.761 -13.478 -6.189 1.00 55.19 263 PRO A O 1
#